Protein AF-A0A2Z6LV74-F1 (afdb_monomer)

Structure (mmCIF, N/CA/C/O backbone):
data_AF-A0A2Z6LV74-F1
#
_entry.id   AF-A0A2Z6LV74-F1
#
loop_
_atom_site.group_PDB
_atom_site.id
_atom_site.type_symbol
_atom_site.label_atom_id
_atom_site.label_alt_id
_atom_site.label_comp_id
_atom_site.label_asym_id
_atom_site.label_entity_id
_atom_site.label_seq_id
_atom_site.pdbx_PDB_ins_code
_atom_site.Cartn_x
_atom_site.Cartn_y
_atom_site.Cartn_z
_atom_site.occupancy
_atom_site.B_iso_or_equiv
_atom_site.auth_seq_id
_atom_site.auth_comp_id
_atom_site.auth_asym_id
_atom_site.auth_atom_id
_atom_site.pdbx_PDB_model_num
ATOM 1 N N . ARG A 1 1 ? 11.433 9.100 -18.907 1.00 87.31 1 ARG A N 1
ATOM 2 C CA . ARG A 1 1 ? 12.209 8.068 -18.172 1.00 87.31 1 ARG A CA 1
ATOM 3 C C . ARG A 1 1 ? 12.862 8.695 -16.951 1.00 87.31 1 ARG A C 1
ATOM 5 O O . ARG A 1 1 ? 13.262 9.850 -17.049 1.00 87.31 1 ARG A O 1
ATOM 12 N N . ILE A 1 2 ? 12.978 7.964 -15.844 1.00 87.25 2 ILE A N 1
ATOM 13 C CA . ILE A 1 2 ? 13.796 8.392 -14.698 1.00 87.25 2 ILE A CA 1
ATOM 14 C C . ILE A 1 2 ? 15.272 8.334 -15.138 1.00 87.25 2 ILE A C 1
ATOM 16 O O . ILE A 1 2 ? 15.667 7.331 -15.736 1.00 87.25 2 ILE A O 1
ATOM 20 N N . PRO A 1 3 ? 16.074 9.395 -14.941 1.00 84.19 3 PRO A N 1
ATOM 21 C CA . PRO A 1 3 ? 17.438 9.441 -15.458 1.00 84.19 3 PRO A CA 1
ATOM 22 C C . PRO A 1 3 ? 18.381 8.525 -14.666 1.00 84.19 3 PRO A C 1
ATOM 24 O O . PRO A 1 3 ? 18.313 8.462 -13.446 1.00 84.19 3 PRO A O 1
ATOM 27 N N . ASN A 1 4 ? 19.347 7.896 -15.335 1.00 80.62 4 ASN A N 1
ATOM 28 C CA . ASN A 1 4 ? 20.332 7.030 -14.665 1.00 80.62 4 ASN A CA 1
ATOM 29 C C . ASN A 1 4 ? 21.281 7.815 -13.730 1.00 80.62 4 ASN A C 1
ATOM 31 O O . ASN A 1 4 ? 21.902 7.250 -12.836 1.00 80.62 4 ASN A O 1
ATOM 35 N N . GLY A 1 5 ? 21.368 9.143 -13.885 1.00 83.94 5 GLY A N 1
ATOM 36 C CA . GLY A 1 5 ? 22.178 10.025 -13.033 1.00 83.94 5 GLY A CA 1
ATOM 37 C C . GLY A 1 5 ? 21.690 10.168 -11.583 1.00 83.94 5 GLY A C 1
ATOM 38 O O . GLY A 1 5 ? 22.356 10.834 -10.788 1.00 83.94 5 GLY A O 1
ATOM 39 N N . VAL A 1 6 ? 20.561 9.548 -11.218 1.00 85.25 6 VAL A N 1
ATOM 40 C CA . VAL A 1 6 ? 19.999 9.557 -9.853 1.00 85.25 6 VAL A CA 1
ATOM 41 C C . VAL A 1 6 ? 20.966 9.028 -8.795 1.00 85.25 6 VAL A C 1
ATOM 43 O O . VAL A 1 6 ? 20.915 9.482 -7.659 1.00 85.25 6 VAL A O 1
ATOM 46 N N . SER A 1 7 ? 21.913 8.155 -9.153 1.00 85.44 7 SER A N 1
ATOM 47 C CA . SER A 1 7 ? 22.954 7.658 -8.234 1.00 85.44 7 SER A CA 1
ATOM 48 C C . SER A 1 7 ? 23.825 8.767 -7.621 1.00 85.44 7 SER A C 1
ATOM 50 O O . SER A 1 7 ? 24.421 8.584 -6.559 1.00 85.44 7 SER A O 1
ATOM 52 N N . SER A 1 8 ? 23.886 9.947 -8.247 1.00 89.50 8 SER A N 1
ATOM 53 C CA . SER A 1 8 ? 24.613 11.107 -7.716 1.00 89.50 8 SER A CA 1
ATOM 54 C C . SER A 1 8 ? 23.909 11.792 -6.532 1.00 89.50 8 SER A C 1
ATOM 56 O O . SER A 1 8 ? 24.534 12.568 -5.805 1.00 89.50 8 SER A O 1
ATOM 58 N N . TRP A 1 9 ? 22.630 11.494 -6.281 1.00 89.19 9 TRP A N 1
ATOM 59 C CA . TRP A 1 9 ? 21.781 12.192 -5.313 1.00 89.19 9 TRP A CA 1
ATOM 60 C C . TRP A 1 9 ? 21.932 11.670 -3.873 1.00 89.19 9 TRP A C 1
ATOM 62 O O . TRP A 1 9 ? 20.975 11.261 -3.218 1.00 89.19 9 TRP A O 1
ATOM 72 N N . LYS A 1 10 ? 23.155 11.714 -3.336 1.00 87.88 10 LYS A N 1
ATOM 73 C CA . LYS A 1 10 ? 23.539 11.055 -2.068 1.00 87.88 10 LYS A CA 1
ATOM 74 C C . LYS A 1 10 ? 22.752 11.484 -0.818 1.00 87.88 10 LYS A C 1
ATOM 76 O O . LYS A 1 10 ? 22.739 10.751 0.169 1.00 87.88 10 LYS A O 1
ATOM 81 N N . ASN A 1 11 ? 22.121 12.658 -0.843 1.00 91.56 11 ASN A N 1
ATOM 82 C CA . ASN A 1 11 ? 21.405 13.230 0.303 1.00 91.56 11 ASN A CA 1
ATOM 83 C C . ASN A 1 11 ? 19.881 13.114 0.211 1.00 91.56 11 ASN A C 1
ATOM 85 O O . ASN A 1 11 ? 19.192 13.586 1.113 1.00 91.56 11 ASN A O 1
ATOM 89 N N . VAL A 1 12 ? 19.344 12.517 -0.854 1.00 92.94 12 VAL A N 1
ATOM 90 C CA . VAL A 1 12 ? 17.894 12.422 -1.030 1.00 92.94 12 VAL A CA 1
ATOM 91 C C . VAL A 1 12 ? 17.298 11.479 0.010 1.00 92.94 12 VAL A C 1
ATOM 93 O O . VAL A 1 12 ? 17.699 10.323 0.135 1.00 92.94 12 VAL A O 1
ATOM 96 N N . VAL A 1 13 ? 16.330 12.012 0.755 1.00 94.00 13 VAL A N 1
ATOM 97 C CA . VAL A 1 13 ? 15.547 11.289 1.765 1.00 94.00 13 VAL A CA 1
ATOM 98 C C . VAL A 1 13 ? 14.169 10.935 1.215 1.00 94.00 13 VAL A C 1
ATOM 100 O O . VAL A 1 13 ? 13.714 9.806 1.355 1.00 94.00 13 VAL A O 1
ATOM 103 N N . LYS A 1 14 ? 13.521 11.874 0.525 1.00 95.38 14 LYS A N 1
ATOM 104 C CA . LYS A 1 14 ? 12.236 11.662 -0.139 1.00 95.38 14 LYS A CA 1
ATOM 105 C C . LYS A 1 14 ? 12.389 11.947 -1.623 1.00 95.38 14 LYS A C 1
ATOM 107 O O . LYS A 1 14 ? 12.792 13.048 -1.991 1.00 95.38 14 LYS A O 1
ATOM 112 N N . PHE A 1 15 ? 12.047 10.972 -2.454 1.00 93.75 15 PHE A N 1
ATOM 113 C CA . PHE A 1 15 ? 11.912 11.155 -3.892 1.00 93.75 15 PHE A CA 1
ATOM 114 C C . PHE A 1 15 ? 10.450 10.929 -4.271 1.00 93.75 15 PHE A C 1
ATOM 116 O O . PHE A 1 15 ? 9.932 9.826 -4.120 1.00 93.75 15 PHE A O 1
ATOM 123 N N . ASN A 1 16 ? 9.782 12.000 -4.697 1.00 94.38 16 ASN A N 1
ATOM 124 C CA . ASN A 1 16 ? 8.410 11.965 -5.186 1.00 94.38 16 ASN A CA 1
ATOM 125 C C . ASN A 1 16 ? 8.417 12.343 -6.669 1.00 94.38 16 ASN A C 1
ATOM 127 O O . ASN A 1 16 ? 8.809 13.457 -7.015 1.00 94.38 16 ASN A O 1
ATOM 131 N N . ALA A 1 17 ? 8.007 11.405 -7.511 1.00 94.25 17 ALA A N 1
ATOM 132 C CA . ALA A 1 17 ? 7.829 11.585 -8.945 1.00 94.25 17 ALA A CA 1
ATOM 133 C C . ALA A 1 17 ? 6.466 11.035 -9.410 1.00 94.25 17 ALA A C 1
ATOM 135 O O . ALA A 1 17 ? 6.317 10.635 -10.567 1.00 94.25 17 ALA A O 1
ATOM 136 N N . SER A 1 18 ? 5.490 11.000 -8.500 1.00 92.69 18 SER A N 1
ATOM 137 C CA . SER A 1 18 ? 4.134 10.513 -8.740 1.00 92.69 18 SER A CA 1
ATOM 138 C C . SER A 1 18 ? 3.385 11.352 -9.776 1.00 92.69 18 SER A C 1
ATOM 140 O O . SER A 1 18 ? 3.722 12.521 -9.977 1.00 92.69 18 SER A O 1
ATOM 142 N N . ASN A 1 19 ? 2.364 10.774 -10.412 1.00 93.19 19 ASN A N 1
ATOM 143 C CA . ASN A 1 19 ? 1.472 11.448 -11.365 1.00 93.19 19 ASN A CA 1
ATOM 144 C C . ASN A 1 19 ? 2.227 12.158 -12.504 1.00 93.19 19 ASN A C 1
ATOM 146 O O . ASN A 1 19 ? 2.197 13.381 -12.661 1.00 93.19 19 ASN A O 1
ATOM 150 N N . ASN A 1 20 ? 2.980 11.377 -13.272 1.00 91.75 20 ASN A N 1
ATOM 151 C CA . ASN A 1 20 ? 3.796 11.866 -14.377 1.00 91.75 20 ASN A CA 1
ATOM 152 C C . ASN A 1 20 ? 3.723 10.907 -15.577 1.00 91.75 20 ASN A C 1
ATOM 154 O O . ASN A 1 20 ? 3.101 9.848 -15.551 1.00 91.75 20 ASN A O 1
ATOM 158 N N . PHE A 1 21 ? 4.398 11.269 -16.669 1.00 95.75 21 PHE A N 1
ATOM 159 C CA . PHE A 1 21 ? 4.517 10.425 -17.863 1.00 95.75 21 PHE A CA 1
ATOM 160 C C . PHE A 1 21 ? 5.828 9.619 -17.883 1.00 95.75 21 PHE A C 1
ATOM 162 O O . PHE A 1 21 ? 6.384 9.346 -18.955 1.00 95.75 21 PHE A O 1
ATOM 169 N N . PHE A 1 22 ? 6.397 9.268 -16.720 1.00 95.94 22 PHE A N 1
ATOM 170 C CA . PHE A 1 22 ? 7.631 8.484 -16.700 1.00 95.94 22 PHE A CA 1
ATOM 171 C C . PHE A 1 22 ? 7.375 7.077 -17.236 1.00 95.94 22 PHE A C 1
ATOM 173 O O . PHE A 1 22 ? 6.517 6.352 -16.754 1.00 95.94 22 PHE A O 1
ATOM 180 N N . ASN A 1 23 ? 8.160 6.691 -18.238 1.00 95.44 23 ASN A N 1
ATOM 181 C CA . ASN A 1 23 ? 8.126 5.380 -18.872 1.00 95.44 23 ASN A CA 1
ATOM 182 C C . ASN A 1 23 ? 9.475 4.653 -18.745 1.00 95.44 23 ASN A C 1
ATOM 184 O O . ASN A 1 23 ? 10.454 5.212 -18.237 1.00 95.44 23 ASN A O 1
ATOM 188 N N . GLY A 1 24 ? 9.538 3.424 -19.262 1.00 95.31 24 GLY A N 1
ATOM 189 C CA . GLY A 1 24 ? 10.708 2.550 -19.130 1.00 95.31 24 GLY A CA 1
ATOM 190 C C . GLY A 1 24 ? 10.744 1.842 -17.776 1.00 95.31 24 GLY A C 1
ATOM 191 O O . GLY A 1 24 ? 9.748 1.840 -17.061 1.00 95.31 24 GLY A O 1
ATOM 192 N N . SER A 1 25 ? 11.862 1.203 -17.445 1.00 95.06 25 SER A N 1
ATOM 193 C CA . SER A 1 25 ? 12.034 0.503 -16.169 1.00 95.06 25 SER A CA 1
ATOM 194 C C . SER A 1 25 ? 12.478 1.431 -15.045 1.00 95.06 25 SER A C 1
ATOM 196 O O . SER A 1 25 ? 13.077 2.477 -15.297 1.00 95.06 25 SER A O 1
ATOM 198 N N . ILE A 1 26 ? 12.236 1.009 -13.803 1.00 93.94 26 ILE A N 1
ATOM 199 C CA . ILE A 1 26 ? 12.849 1.621 -12.620 1.00 93.94 26 ILE A CA 1
ATOM 200 C C . ILE A 1 26 ? 14.374 1.441 -12.746 1.00 93.94 26 ILE A C 1
ATOM 202 O O . ILE A 1 26 ? 14.832 0.297 -12.833 1.00 93.94 26 ILE A O 1
ATOM 206 N N . PRO A 1 27 ? 15.168 2.525 -12.818 1.00 91.00 27 PRO A N 1
ATOM 207 C CA . PRO A 1 27 ? 16.613 2.421 -12.976 1.00 91.00 27 PRO A CA 1
ATOM 208 C C . PRO A 1 27 ? 17.243 1.805 -11.726 1.00 91.00 27 PRO A C 1
ATOM 210 O O . PRO A 1 27 ? 16.897 2.170 -10.600 1.00 91.00 27 PRO A O 1
ATOM 213 N N . LEU A 1 28 ? 18.191 0.887 -11.930 1.00 89.44 28 LEU A N 1
ATOM 214 C CA . LEU A 1 28 ? 18.918 0.218 -10.849 1.00 89.44 28 LEU A CA 1
ATOM 215 C C . LEU A 1 28 ? 19.644 1.235 -9.963 1.00 89.44 28 LEU A C 1
ATOM 217 O O . LEU A 1 28 ? 19.783 1.054 -8.765 1.00 89.44 28 LEU A O 1
ATOM 221 N N . GLU A 1 29 ? 20.044 2.362 -10.534 1.00 89.44 29 GLU A N 1
ATOM 222 C CA . GLU A 1 29 ? 20.718 3.453 -9.853 1.00 89.44 29 GLU A CA 1
ATOM 223 C C . GLU A 1 29 ? 19.889 4.045 -8.702 1.00 89.44 29 GLU A C 1
ATOM 225 O O . GLU A 1 29 ? 20.477 4.541 -7.741 1.00 89.44 29 GLU A O 1
ATOM 230 N N . LEU A 1 30 ? 18.550 3.941 -8.719 1.00 88.81 30 LEU A N 1
ATOM 231 C CA . LEU A 1 30 ? 17.725 4.341 -7.571 1.00 88.81 30 LEU A CA 1
ATOM 232 C C . LEU A 1 30 ? 18.004 3.490 -6.331 1.00 88.81 30 LEU A C 1
ATOM 234 O O . LEU A 1 30 ? 17.889 4.003 -5.218 1.00 88.81 30 LEU A O 1
ATOM 238 N N . THR A 1 31 ? 18.406 2.224 -6.496 1.00 86.00 31 THR A N 1
ATOM 239 C CA . THR A 1 31 ? 18.740 1.352 -5.362 1.00 86.00 31 THR A CA 1
ATOM 240 C C . THR A 1 31 ? 19.986 1.848 -4.623 1.00 86.00 31 THR A C 1
ATOM 242 O O . THR A 1 31 ? 20.137 1.606 -3.430 1.00 86.00 31 THR A O 1
ATOM 245 N N . SER A 1 32 ? 20.848 2.638 -5.270 1.00 85.81 32 SER A N 1
ATOM 246 C CA . SER A 1 32 ? 22.093 3.147 -4.677 1.00 85.81 32 SER A CA 1
ATOM 247 C C . SER A 1 32 ? 21.924 4.325 -3.704 1.00 85.81 32 SER A C 1
ATOM 249 O O . SER A 1 32 ? 22.912 4.785 -3.131 1.00 85.81 32 SER A O 1
ATOM 251 N N . LEU A 1 33 ? 20.697 4.815 -3.487 1.00 89.31 33 LEU A N 1
ATOM 252 C CA . LEU A 1 33 ? 20.423 5.981 -2.645 1.00 89.31 33 LEU A CA 1
ATOM 253 C C . LEU A 1 33 ? 20.462 5.627 -1.143 1.00 89.31 33 LEU A C 1
ATOM 255 O O . LEU A 1 33 ? 19.537 4.990 -0.636 1.00 89.31 33 LEU A O 1
ATOM 259 N N . PRO A 1 34 ? 21.486 6.068 -0.384 1.00 86.94 34 PRO A N 1
ATOM 260 C CA . PRO A 1 34 ? 21.761 5.527 0.951 1.00 86.94 34 PRO A CA 1
ATOM 261 C C . PRO A 1 34 ? 20.830 6.060 2.049 1.00 86.94 34 PRO A C 1
ATOM 263 O O . PRO A 1 34 ? 20.740 5.464 3.121 1.00 86.94 34 PRO A O 1
ATOM 266 N N . ARG A 1 35 ? 20.173 7.203 1.818 1.00 91.50 35 ARG A N 1
ATOM 267 C CA . ARG A 1 35 ? 19.330 7.896 2.809 1.00 91.50 35 ARG A CA 1
ATOM 268 C C . ARG A 1 35 ? 17.846 7.892 2.458 1.00 91.50 35 ARG A C 1
ATOM 270 O O . ARG A 1 35 ? 17.061 8.467 3.208 1.00 91.50 35 ARG A O 1
ATOM 277 N N . LEU A 1 36 ? 17.473 7.262 1.346 1.00 93.94 36 LEU A N 1
ATOM 278 C CA . LEU A 1 36 ? 16.104 7.271 0.853 1.00 93.94 36 LEU A CA 1
ATOM 279 C C . LEU A 1 36 ? 15.187 6.567 1.861 1.00 93.94 36 LEU A C 1
ATOM 281 O O . LEU A 1 36 ? 15.380 5.392 2.165 1.00 93.94 36 LEU A O 1
ATOM 285 N N . SER A 1 37 ? 14.214 7.307 2.386 1.00 94.62 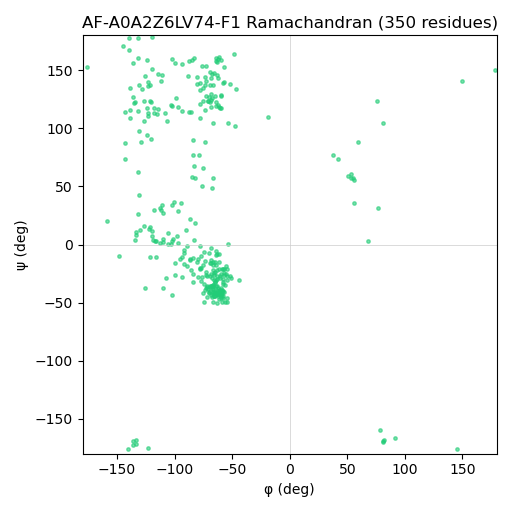37 SER A N 1
ATOM 286 C CA . SER A 1 37 ? 13.179 6.827 3.301 1.00 94.62 37 SER A CA 1
ATOM 287 C C . SER A 1 37 ? 11.808 6.732 2.640 1.00 94.62 37 SER A C 1
ATOM 289 O O . SER A 1 37 ? 10.993 5.900 3.029 1.00 94.62 37 SER A O 1
ATOM 291 N N . THR A 1 38 ? 11.540 7.563 1.633 1.00 95.62 38 THR A N 1
ATOM 292 C CA . THR A 1 38 ? 10.262 7.592 0.916 1.00 95.62 38 THR A CA 1
ATOM 293 C C . THR A 1 38 ? 10.507 7.650 -0.584 1.00 95.62 38 THR A C 1
ATOM 295 O O . THR A 1 38 ? 11.149 8.584 -1.069 1.00 95.62 38 THR A O 1
ATOM 298 N N . LEU A 1 39 ? 9.962 6.675 -1.306 1.00 95.69 39 LEU A N 1
ATOM 299 C CA . LEU A 1 39 ? 9.980 6.609 -2.762 1.00 95.69 39 LEU A CA 1
ATOM 300 C C . LEU A 1 39 ? 8.545 6.511 -3.279 1.00 95.69 39 LEU A C 1
ATOM 302 O O . LEU A 1 39 ? 7.884 5.504 -3.038 1.00 95.69 39 LEU A O 1
ATOM 306 N N . LEU A 1 40 ? 8.084 7.554 -3.970 1.00 95.56 40 LEU A N 1
ATOM 307 C CA . LEU A 1 40 ? 6.757 7.612 -4.585 1.00 95.56 40 LEU A CA 1
ATOM 308 C C . LEU A 1 40 ? 6.926 7.744 -6.099 1.00 95.56 40 LEU A C 1
ATOM 310 O O . LEU A 1 40 ? 7.476 8.742 -6.574 1.00 95.56 40 LEU A O 1
ATOM 314 N N . LEU A 1 41 ? 6.524 6.707 -6.831 1.00 96.56 41 LEU A N 1
ATOM 315 C CA . LEU A 1 41 ? 6.565 6.624 -8.295 1.00 96.56 41 LEU A CA 1
ATOM 316 C C . LEU A 1 41 ? 5.190 6.248 -8.876 1.00 96.56 41 LEU A C 1
ATOM 318 O O . LEU A 1 41 ? 5.107 5.818 -10.030 1.00 96.56 41 LEU A O 1
ATOM 322 N N . ASP A 1 42 ? 4.127 6.373 -8.085 1.00 97.19 42 ASP A N 1
ATOM 323 C CA . ASP A 1 42 ? 2.771 6.000 -8.472 1.00 97.19 42 ASP A CA 1
ATOM 324 C C . ASP A 1 42 ? 2.225 6.836 -9.635 1.00 97.19 42 ASP A C 1
ATOM 326 O O . ASP A 1 42 ? 2.746 7.909 -9.950 1.00 97.19 42 ASP A O 1
ATOM 330 N N . GLN A 1 43 ? 1.189 6.326 -10.303 1.00 92.38 43 GLN A N 1
ATOM 331 C CA . GLN A 1 43 ? 0.502 7.009 -11.409 1.00 92.38 43 GLN A CA 1
ATOM 332 C C . GLN A 1 43 ? 1.474 7.430 -12.524 1.00 92.38 43 GLN A C 1
ATOM 334 O O . GLN A 1 43 ? 1.626 8.604 -12.867 1.00 92.38 43 GLN A O 1
ATOM 339 N N . ASN A 1 44 ? 2.187 6.448 -13.072 1.00 94.06 44 ASN A N 1
ATOM 340 C CA . ASN A 1 44 ? 3.147 6.632 -14.158 1.00 94.06 44 ASN A CA 1
ATOM 341 C C . ASN A 1 44 ? 2.975 5.530 -15.224 1.00 94.06 44 ASN A C 1
ATOM 343 O O . ASN A 1 44 ? 2.033 4.741 -15.217 1.00 94.06 44 ASN A O 1
ATOM 347 N N . GLN A 1 45 ? 3.882 5.477 -16.200 1.00 97.25 45 GLN A N 1
ATOM 348 C CA . GLN A 1 45 ? 3.908 4.467 -17.264 1.00 97.25 45 GLN A CA 1
ATOM 349 C C . GLN A 1 45 ? 5.133 3.548 -17.136 1.00 97.25 45 GLN A C 1
ATOM 351 O O . GLN A 1 45 ? 5.692 3.100 -18.145 1.00 97.25 45 GLN A O 1
ATOM 356 N N . LEU A 1 46 ? 5.606 3.303 -15.909 1.00 97.88 46 LEU A N 1
ATOM 357 C CA . LEU A 1 46 ? 6.781 2.470 -15.663 1.00 97.88 46 LEU A CA 1
ATOM 358 C C . LEU A 1 46 ? 6.477 1.010 -16.012 1.00 97.88 46 LEU A C 1
ATOM 360 O O . LEU A 1 46 ? 5.375 0.517 -15.813 1.00 97.88 46 LEU A O 1
ATOM 364 N N . THR A 1 47 ? 7.469 0.320 -16.559 1.00 97.81 47 THR A N 1
ATOM 365 C CA . THR A 1 47 ? 7.377 -1.040 -17.115 1.00 97.81 47 THR A CA 1
ATOM 366 C C . THR A 1 47 ? 8.520 -1.904 -16.583 1.00 97.81 47 THR A C 1
ATOM 368 O O . THR A 1 47 ? 9.399 -1.426 -15.871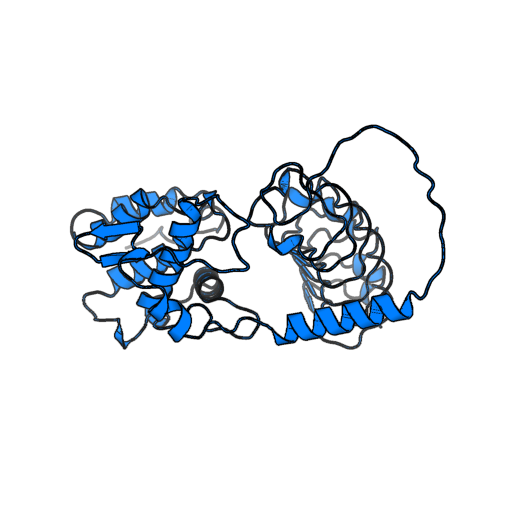 1.00 97.81 47 THR A O 1
ATOM 371 N N . GLY A 1 48 ? 8.562 -3.182 -16.958 1.00 96.44 48 GLY A N 1
ATOM 372 C CA . GLY A 1 48 ? 9.633 -4.084 -16.531 1.00 96.44 48 GLY A CA 1
ATOM 373 C C . GLY A 1 48 ? 9.429 -4.581 -15.102 1.00 96.44 48 GLY A C 1
ATOM 374 O O . GLY A 1 48 ? 8.302 -4.594 -14.619 1.00 96.44 48 GLY A O 1
ATOM 375 N N . ARG A 1 49 ? 10.500 -5.053 -14.462 1.00 96.50 49 ARG A N 1
ATOM 376 C CA . ARG A 1 49 ? 10.454 -5.685 -13.134 1.00 96.50 49 ARG A CA 1
ATOM 377 C C . ARG A 1 49 ? 10.866 -4.716 -12.034 1.00 96.50 49 ARG A C 1
ATOM 379 O O . ARG A 1 49 ? 11.637 -3.790 -12.287 1.00 96.50 49 ARG A O 1
ATOM 386 N N . ILE A 1 50 ? 10.413 -4.980 -10.811 1.00 95.25 50 ILE A N 1
ATOM 387 C CA . ILE A 1 50 ? 10.986 -4.356 -9.615 1.00 95.25 50 ILE A CA 1
ATOM 388 C C . ILE A 1 50 ? 12.439 -4.858 -9.488 1.00 95.25 50 ILE A C 1
ATOM 390 O O . ILE A 1 50 ? 12.656 -6.072 -9.551 1.00 95.25 50 ILE A O 1
ATOM 394 N N . PRO A 1 51 ? 13.449 -3.976 -9.358 1.00 90.88 51 PRO A N 1
ATOM 395 C CA . PRO A 1 51 ? 14.844 -4.399 -9.260 1.00 90.88 51 PRO A CA 1
ATOM 396 C C . PRO A 1 51 ? 15.078 -5.343 -8.070 1.00 90.88 51 PRO A C 1
ATOM 398 O O . PRO A 1 51 ? 14.570 -5.115 -6.976 1.00 90.88 51 PRO A O 1
ATOM 401 N N . SER A 1 52 ? 15.881 -6.393 -8.245 1.00 85.06 52 SER A N 1
ATOM 402 C CA . SER A 1 52 ? 16.210 -7.322 -7.151 1.00 85.06 52 SER A CA 1
ATOM 403 C C . SER A 1 52 ? 17.174 -6.718 -6.128 1.00 85.06 52 SER A C 1
ATOM 405 O O . SER A 1 52 ? 17.135 -7.091 -4.957 1.00 85.06 52 SER A O 1
ATOM 407 N N . ASP A 1 53 ? 18.001 -5.752 -6.531 1.00 82.50 53 ASP A N 1
ATOM 408 C CA . ASP A 1 53 ? 19.035 -5.149 -5.680 1.00 82.50 53 ASP A CA 1
ATOM 409 C C . ASP A 1 53 ? 18.503 -4.045 -4.753 1.00 82.50 53 ASP A C 1
ATOM 411 O O . ASP A 1 53 ? 19.273 -3.250 -4.225 1.00 82.50 53 ASP A O 1
ATOM 415 N N . ILE A 1 54 ? 17.189 -3.993 -4.509 1.00 85.06 54 ILE A N 1
ATOM 416 C CA . ILE A 1 54 ? 16.558 -3.013 -3.607 1.00 85.06 54 ILE A CA 1
ATOM 417 C C . ILE A 1 54 ? 17.037 -3.116 -2.155 1.00 85.06 54 ILE A C 1
ATOM 419 O O . ILE A 1 54 ? 16.857 -2.173 -1.394 1.00 85.06 54 ILE A O 1
ATOM 423 N N . ILE A 1 55 ? 17.703 -4.213 -1.774 1.00 80.62 55 ILE A N 1
ATOM 424 C CA . ILE A 1 55 ? 18.242 -4.447 -0.422 1.00 80.62 55 ILE A CA 1
ATOM 425 C C . ILE A 1 55 ? 19.167 -3.326 0.089 1.00 80.62 55 ILE A C 1
ATOM 427 O O . ILE A 1 55 ? 19.362 -3.176 1.295 1.00 80.62 55 ILE A O 1
ATOM 431 N N . SER A 1 56 ? 19.742 -2.521 -0.803 1.00 79.94 56 SER A N 1
ATOM 432 C CA . SER A 1 56 ? 20.564 -1.359 -0.453 1.00 79.94 56 SER A CA 1
ATOM 433 C C . SER A 1 56 ? 19.777 -0.197 0.169 1.00 79.94 56 SER A C 1
ATOM 435 O O . SER A 1 56 ? 20.382 0.655 0.824 1.00 79.94 56 SER A O 1
ATOM 437 N N . TRP A 1 57 ? 18.446 -0.182 0.058 1.00 87.69 57 TRP A N 1
ATOM 438 C CA . TRP A 1 57 ? 17.551 0.793 0.686 1.00 87.69 57 TRP A CA 1
ATOM 439 C C . TRP A 1 57 ? 17.357 0.555 2.192 1.00 87.69 57 TRP A C 1
ATOM 441 O O . TRP A 1 57 ? 16.267 0.265 2.682 1.00 87.69 57 TRP A O 1
ATOM 451 N N . LYS A 1 58 ? 18.430 0.715 2.967 1.00 87.19 58 LYS A N 1
ATOM 452 C CA . LYS A 1 58 ? 18.441 0.439 4.417 1.00 87.19 58 LYS A CA 1
ATOM 453 C C . LYS A 1 58 ? 17.459 1.296 5.230 1.00 87.19 58 LYS A C 1
ATOM 455 O O . LYS A 1 58 ? 17.004 0.868 6.289 1.00 87.19 58 LYS A O 1
ATOM 460 N N . SER A 1 59 ? 17.141 2.491 4.744 1.00 91.69 59 SER A N 1
ATOM 461 C CA . SER A 1 59 ? 16.303 3.466 5.452 1.00 91.69 59 SER A CA 1
ATOM 462 C C . SER A 1 59 ? 14.891 3.588 4.883 1.00 91.69 59 SER A C 1
ATOM 464 O O . SER A 1 59 ? 14.125 4.407 5.387 1.00 91.69 59 SER A O 1
ATOM 466 N N . LEU A 1 60 ? 14.543 2.821 3.843 1.00 93.44 60 LEU A N 1
ATOM 467 C CA . LEU A 1 60 ? 13.267 2.971 3.147 1.00 93.44 60 LEU A CA 1
ATOM 468 C C . LEU A 1 60 ? 12.115 2.479 4.015 1.00 93.44 60 LEU A C 1
ATOM 470 O O . LEU A 1 60 ? 12.115 1.337 4.463 1.00 93.44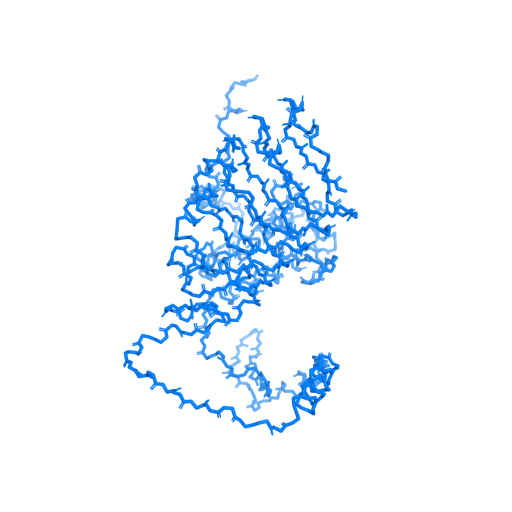 60 LEU A O 1
ATOM 474 N N . GLN A 1 61 ? 11.154 3.371 4.233 1.00 92.19 61 GLN A N 1
ATOM 475 C CA . GLN A 1 61 ? 9.966 3.166 5.056 1.00 92.19 61 GLN A CA 1
ATOM 476 C C . GLN A 1 61 ? 8.697 3.096 4.217 1.00 92.19 61 GLN A C 1
ATOM 478 O O . GLN A 1 61 ? 7.809 2.302 4.521 1.00 92.19 61 GLN A O 1
ATOM 483 N N . ARG A 1 62 ? 8.624 3.903 3.154 1.00 94.44 62 ARG A N 1
ATOM 484 C CA . ARG A 1 62 ? 7.477 3.957 2.249 1.00 94.44 62 ARG A CA 1
ATOM 485 C C . ARG A 1 62 ? 7.917 3.762 0.807 1.00 94.44 62 ARG A C 1
ATOM 487 O O . ARG A 1 62 ? 8.734 4.538 0.304 1.00 94.44 62 ARG A O 1
ATOM 494 N N . LEU A 1 63 ? 7.334 2.757 0.164 1.00 95.62 63 LEU A N 1
ATOM 495 C CA . LEU A 1 63 ? 7.476 2.477 -1.256 1.00 95.62 63 LEU A CA 1
ATOM 496 C C . LEU A 1 63 ? 6.092 2.446 -1.904 1.00 95.62 63 LEU A C 1
ATOM 498 O O . LEU A 1 63 ? 5.276 1.596 -1.560 1.00 95.62 63 LEU A O 1
ATOM 502 N N . ASP A 1 64 ? 5.856 3.364 -2.834 1.00 96.44 64 ASP A N 1
ATOM 503 C CA . ASP A 1 64 ? 4.607 3.459 -3.587 1.00 96.44 64 ASP A CA 1
ATOM 504 C C . ASP A 1 64 ? 4.910 3.382 -5.084 1.00 96.44 64 ASP A C 1
ATOM 506 O O . ASP A 1 64 ? 5.566 4.267 -5.646 1.00 96.44 64 ASP A O 1
ATOM 510 N N . LEU A 1 65 ? 4.512 2.272 -5.702 1.00 97.56 65 LEU A N 1
ATOM 511 C CA . LEU A 1 65 ? 4.686 1.980 -7.126 1.00 97.56 65 LEU A CA 1
ATOM 512 C C . LEU A 1 65 ? 3.335 1.730 -7.816 1.00 97.56 65 LEU A C 1
ATOM 514 O O . LEU A 1 65 ? 3.304 1.168 -8.916 1.00 97.56 65 LEU A O 1
ATOM 518 N N . SER A 1 66 ? 2.232 2.104 -7.165 1.00 97.06 66 SER A N 1
ATOM 519 C CA . SER A 1 66 ? 0.871 1.839 -7.632 1.00 97.06 66 SER A CA 1
ATOM 520 C C . SER A 1 66 ? 0.566 2.495 -8.987 1.00 97.06 66 SER A C 1
ATOM 522 O O . SER A 1 66 ? 1.283 3.394 -9.434 1.00 97.06 66 SER A O 1
ATOM 524 N N . HIS A 1 67 ? -0.467 2.024 -9.690 1.00 94.19 67 HIS A N 1
ATOM 525 C CA . HIS A 1 67 ? -0.905 2.573 -10.985 1.00 94.19 67 HIS A CA 1
ATOM 526 C C . HIS A 1 67 ? 0.238 2.717 -12.009 1.00 94.19 67 HIS A C 1
ATOM 528 O O . HIS A 1 67 ? 0.565 3.809 -12.488 1.00 94.19 67 HIS A O 1
ATOM 534 N N . ASN A 1 68 ? 0.882 1.598 -12.330 1.00 97.50 68 ASN A N 1
ATOM 535 C CA . ASN A 1 68 ? 1.949 1.517 -13.326 1.00 97.50 68 ASN A CA 1
ATOM 536 C C . ASN A 1 68 ? 1.750 0.271 -14.215 1.00 97.50 68 ASN A C 1
ATOM 538 O O . ASN A 1 68 ? 0.700 -0.366 -14.239 1.00 97.50 68 ASN A O 1
ATOM 542 N N . GLN A 1 69 ? 2.748 -0.078 -15.025 1.00 97.94 69 GLN A N 1
ATOM 543 C CA . GLN A 1 69 ? 2.744 -1.267 -15.883 1.00 97.94 69 GLN A CA 1
ATOM 544 C C . GLN A 1 69 ? 3.874 -2.240 -15.504 1.00 97.94 69 GLN A C 1
ATOM 546 O O . GLN A 1 69 ? 4.406 -2.945 -16.372 1.00 97.94 69 GLN A O 1
ATOM 551 N N . LEU A 1 70 ? 4.271 -2.259 -14.227 1.00 98.31 70 LEU A N 1
ATOM 552 C CA . LEU A 1 70 ? 5.312 -3.147 -13.707 1.00 98.31 70 LEU A CA 1
ATOM 553 C C . LEU A 1 70 ? 4.850 -4.603 -13.785 1.00 98.31 70 LEU A C 1
ATOM 555 O O . LEU A 1 70 ? 3.669 -4.895 -13.678 1.00 98.31 70 LEU A O 1
ATOM 559 N N . SER A 1 71 ? 5.782 -5.521 -14.002 1.00 97.56 71 SER A N 1
ATOM 560 C CA . SER A 1 71 ? 5.520 -6.929 -14.309 1.00 97.56 71 SER A CA 1
ATOM 561 C C . SER A 1 71 ? 6.566 -7.848 -13.685 1.00 97.56 71 SER A C 1
ATOM 563 O O . SER A 1 71 ? 7.607 -7.386 -13.221 1.00 97.56 71 SER A O 1
ATOM 565 N N . GLY A 1 72 ? 6.325 -9.158 -13.729 1.00 96.44 72 GLY A N 1
ATOM 566 C CA . GLY A 1 72 ? 7.170 -10.144 -13.055 1.00 96.44 72 GLY A CA 1
ATOM 567 C C . GLY A 1 72 ? 6.834 -10.259 -11.573 1.00 96.44 72 GLY A C 1
ATOM 568 O O . GLY A 1 72 ? 5.819 -9.732 -11.126 1.00 96.44 72 GLY A O 1
ATOM 569 N N . ASP A 1 73 ? 7.676 -10.976 -10.836 1.00 96.62 73 ASP A N 1
ATOM 570 C CA . ASP A 1 73 ? 7.368 -11.381 -9.466 1.00 96.62 73 ASP A CA 1
ATOM 571 C C . ASP A 1 73 ? 7.784 -10.324 -8.434 1.00 96.62 73 ASP A C 1
ATOM 573 O O . ASP A 1 73 ? 8.671 -9.501 -8.687 1.00 96.62 73 ASP A O 1
ATOM 577 N N . ILE A 1 74 ? 7.165 -10.366 -7.251 1.00 95.44 74 ILE A N 1
ATOM 578 C CA . ILE A 1 74 ? 7.613 -9.589 -6.089 1.00 95.44 74 ILE A CA 1
ATOM 579 C C . ILE A 1 74 ? 8.965 -10.168 -5.633 1.00 95.44 74 ILE A C 1
ATOM 581 O O . ILE A 1 74 ? 9.023 -11.343 -5.271 1.00 95.44 74 ILE A O 1
ATOM 585 N N . PRO A 1 75 ? 10.067 -9.397 -5.641 1.00 93.25 75 PRO A N 1
ATOM 586 C CA . PRO A 1 75 ? 11.379 -9.945 -5.323 1.00 93.25 75 PRO A CA 1
ATOM 587 C C . PRO A 1 75 ? 11.540 -10.195 -3.816 1.00 93.25 75 PRO A C 1
ATOM 589 O O . PRO A 1 75 ? 11.307 -9.293 -3.014 1.00 93.25 75 PRO A O 1
ATOM 592 N N . ASP A 1 76 ? 12.068 -11.359 -3.422 1.00 90.56 76 ASP A N 1
ATOM 593 C CA . ASP A 1 76 ? 12.339 -11.730 -2.013 1.00 90.56 76 ASP A CA 1
ATOM 594 C C . ASP A 1 76 ? 13.242 -10.734 -1.258 1.00 90.56 76 ASP A C 1
ATOM 596 O O . ASP A 1 76 ? 13.331 -10.728 -0.027 1.00 90.56 76 ASP A O 1
ATOM 600 N N . SER A 1 77 ? 13.981 -9.886 -1.978 1.00 89.94 77 SER A N 1
ATOM 601 C CA . SER A 1 77 ? 14.758 -8.797 -1.380 1.00 89.94 77 SER A CA 1
ATOM 602 C C . SER A 1 77 ? 13.894 -7.739 -0.699 1.00 89.94 77 SER A C 1
ATOM 604 O O . SER A 1 77 ? 14.388 -7.111 0.236 1.00 89.94 77 SER A O 1
ATOM 606 N N . ILE A 1 78 ? 12.621 -7.588 -1.078 1.00 91.00 78 ILE A N 1
ATOM 607 C CA . ILE A 1 78 ? 11.699 -6.646 -0.433 1.00 91.00 78 ILE A CA 1
ATOM 608 C C . ILE A 1 78 ? 11.444 -7.030 1.032 1.00 91.00 78 ILE A C 1
ATOM 610 O O . ILE A 1 78 ? 11.419 -6.164 1.901 1.00 91.00 78 ILE A O 1
ATOM 614 N N . CYS A 1 79 ? 11.389 -8.334 1.329 1.00 88.12 79 CYS A N 1
ATOM 615 C CA . CYS A 1 79 ? 11.214 -8.874 2.681 1.00 88.12 79 CYS A CA 1
ATOM 616 C C . CYS A 1 79 ? 12.432 -8.631 3.585 1.00 88.12 79 CYS A C 1
ATOM 618 O O . CYS A 1 79 ? 12.352 -8.788 4.800 1.00 88.12 79 CYS A O 1
ATOM 620 N N . ARG A 1 80 ? 13.584 -8.277 2.999 1.00 88.12 80 ARG A N 1
ATOM 621 C CA . ARG A 1 80 ? 14.842 -8.020 3.715 1.00 88.12 80 ARG A CA 1
ATOM 622 C C . ARG A 1 80 ? 15.080 -6.535 3.991 1.00 88.12 80 ARG A C 1
ATOM 624 O O . ARG A 1 80 ? 16.114 -6.193 4.566 1.00 88.12 80 ARG A O 1
ATOM 631 N N . LEU A 1 81 ? 14.156 -5.657 3.601 1.00 89.31 81 LEU A N 1
ATOM 632 C CA . LEU A 1 81 ? 14.242 -4.231 3.900 1.00 89.31 81 LEU A CA 1
ATOM 633 C C . LEU A 1 81 ? 13.930 -3.996 5.385 1.00 89.31 81 LEU A C 1
ATOM 635 O O . LEU A 1 81 ? 12.819 -4.270 5.831 1.00 89.31 81 LEU A O 1
ATOM 639 N N . PRO A 1 82 ? 14.892 -3.499 6.182 1.00 87.81 82 PRO A N 1
ATOM 640 C CA . PRO A 1 82 ? 14.774 -3.537 7.639 1.00 87.81 82 PRO A CA 1
ATOM 641 C C . PRO A 1 82 ? 13.745 -2.545 8.194 1.00 87.81 82 PRO A C 1
ATOM 643 O O . PRO A 1 82 ? 13.243 -2.767 9.297 1.00 87.81 82 PRO A O 1
ATOM 646 N N . SER A 1 83 ? 13.450 -1.483 7.439 1.00 89.75 83 SER A N 1
ATOM 647 C CA . SER A 1 83 ? 12.647 -0.336 7.873 1.00 89.75 83 SER A CA 1
ATOM 648 C C . SER A 1 83 ? 11.345 -0.165 7.086 1.00 89.75 83 SER A C 1
ATOM 650 O O . SER A 1 83 ? 10.666 0.830 7.311 1.00 89.75 83 SER A O 1
ATOM 652 N N . LEU A 1 84 ? 11.013 -1.070 6.154 1.00 90.88 84 LEU A N 1
ATOM 653 C CA . LEU A 1 84 ? 9.846 -0.909 5.282 1.00 90.88 84 LEU A CA 1
ATOM 654 C C . LEU A 1 84 ? 8.556 -1.134 6.077 1.00 90.88 84 LEU A C 1
ATOM 656 O O . LEU A 1 84 ? 8.410 -2.151 6.751 1.00 90.88 84 LEU A O 1
ATOM 660 N N . VAL A 1 85 ? 7.638 -0.174 5.982 1.00 86.75 85 VAL A N 1
ATOM 661 C CA . VAL A 1 85 ? 6.393 -0.120 6.762 1.00 86.75 85 VAL A CA 1
ATOM 662 C C . VAL A 1 85 ? 5.174 0.011 5.846 1.00 86.75 85 VAL A C 1
ATOM 664 O O . VAL A 1 85 ? 4.139 -0.592 6.114 1.00 86.75 85 VAL A O 1
ATOM 667 N N . ILE A 1 86 ? 5.303 0.768 4.753 1.00 87.56 86 ILE A N 1
ATOM 668 C CA . ILE A 1 86 ? 4.237 1.001 3.775 1.00 87.56 86 ILE A CA 1
ATOM 669 C C . ILE A 1 86 ? 4.703 0.507 2.409 1.00 87.56 86 ILE A C 1
ATOM 671 O O . ILE A 1 86 ? 5.720 0.983 1.892 1.00 87.56 86 ILE A O 1
ATOM 675 N N . LEU A 1 87 ? 3.934 -0.411 1.829 1.00 94.00 87 LEU A N 1
ATOM 676 C CA . LEU A 1 87 ? 4.160 -0.948 0.496 1.00 94.00 87 LEU A CA 1
ATOM 677 C C . LEU A 1 87 ? 2.863 -0.925 -0.314 1.00 94.00 87 LEU A C 1
ATOM 679 O O . LEU A 1 87 ? 1.938 -1.678 -0.015 1.00 94.00 87 LEU A O 1
ATOM 683 N N . ASP A 1 88 ? 2.835 -0.121 -1.373 1.00 94.50 88 ASP A N 1
ATOM 684 C CA . ASP A 1 88 ? 1.754 -0.146 -2.358 1.00 94.50 88 ASP A CA 1
ATOM 685 C C . ASP A 1 88 ? 2.299 -0.535 -3.737 1.00 94.50 88 ASP A C 1
ATOM 687 O O . ASP A 1 88 ? 3.161 0.139 -4.307 1.00 94.50 88 ASP A O 1
ATOM 691 N N . LEU A 1 89 ? 1.818 -1.670 -4.242 1.00 97.50 89 LEU A N 1
ATOM 692 C CA . LEU A 1 89 ? 2.116 -2.225 -5.561 1.00 97.50 89 LEU A CA 1
ATOM 693 C C . LEU A 1 89 ? 0.836 -2.431 -6.387 1.00 97.50 89 LEU A C 1
ATOM 695 O O . LEU A 1 89 ? 0.862 -3.151 -7.391 1.00 97.50 89 LEU A O 1
ATOM 699 N N . SER A 1 90 ? -0.289 -1.864 -5.953 1.00 94.94 90 SER A N 1
ATOM 700 C CA . SER A 1 90 ? -1.588 -2.070 -6.588 1.00 94.94 90 SER A CA 1
ATOM 701 C C . SER A 1 90 ? -1.634 -1.562 -8.029 1.00 94.94 90 SER A C 1
ATOM 703 O O . SER A 1 90 ? -0.795 -0.768 -8.458 1.00 94.94 90 SER A O 1
ATOM 705 N N . GLU A 1 91 ? -2.590 -2.064 -8.808 1.00 93.38 91 GLU A N 1
ATOM 706 C CA . GLU A 1 91 ? -2.825 -1.626 -10.192 1.00 93.38 91 GLU A CA 1
ATOM 707 C C . GLU A 1 91 ? -1.569 -1.691 -11.069 1.00 93.38 91 GLU A C 1
ATOM 709 O O . GLU A 1 91 ? -1.104 -0.711 -11.658 1.00 93.38 91 GLU A O 1
ATOM 714 N N . ASN A 1 92 ? -0.999 -2.888 -11.137 1.00 97.75 92 ASN A N 1
ATOM 715 C CA . ASN A 1 92 ? 0.151 -3.204 -11.968 1.00 97.75 92 ASN A CA 1
ATOM 716 C C . ASN A 1 92 ? -0.094 -4.524 -12.720 1.00 97.75 92 ASN A C 1
ATOM 718 O O . ASN A 1 92 ? -1.207 -5.043 -12.808 1.00 97.75 92 ASN A O 1
ATOM 722 N N . LYS A 1 93 ? 0.956 -5.065 -13.338 1.00 97.88 93 LYS A N 1
ATOM 723 C CA . LYS A 1 93 ? 0.958 -6.370 -14.010 1.00 97.88 93 LYS A CA 1
ATOM 724 C C . LYS A 1 93 ? 1.840 -7.386 -13.272 1.00 97.88 93 LYS A C 1
ATOM 726 O O . LYS A 1 93 ? 2.429 -8.260 -13.912 1.00 97.88 93 LYS A O 1
ATOM 731 N N . ILE A 1 94 ? 1.970 -7.250 -11.951 1.00 97.94 94 ILE A N 1
ATOM 732 C CA . ILE A 1 94 ? 2.820 -8.111 -11.118 1.00 97.94 94 ILE A CA 1
ATOM 733 C C . ILE A 1 94 ? 2.206 -9.509 -11.058 1.00 97.94 94 ILE A C 1
ATOM 735 O O . ILE A 1 94 ? 0.993 -9.664 -10.943 1.00 97.94 94 ILE A O 1
ATOM 739 N N . SER A 1 95 ? 3.052 -10.524 -11.177 1.00 96.62 95 SER A N 1
ATOM 740 C CA . SER A 1 95 ? 2.680 -11.937 -11.223 1.00 96.62 95 SER A CA 1
ATOM 741 C C . SER A 1 95 ? 3.388 -12.731 -10.126 1.00 96.62 95 SER A C 1
ATOM 743 O O . SER A 1 95 ? 4.093 -12.169 -9.293 1.00 96.62 95 SER A O 1
ATOM 745 N N . GLY A 1 96 ? 3.212 -14.051 -10.131 1.00 95.25 96 GLY A N 1
ATOM 746 C CA . GLY A 1 96 ? 3.914 -14.934 -9.204 1.00 95.25 96 GLY A CA 1
ATOM 747 C C . GLY A 1 96 ? 3.250 -15.005 -7.832 1.00 95.25 96 GLY A C 1
ATOM 748 O O . GLY A 1 96 ? 2.095 -14.618 -7.662 1.00 95.25 96 GLY A O 1
ATOM 749 N N . GLN A 1 97 ? 3.966 -15.585 -6.873 1.00 94.88 97 GLN A N 1
ATOM 750 C CA . GLN A 1 97 ? 3.468 -15.811 -5.516 1.00 94.88 97 GLN A CA 1
ATOM 751 C C . GLN A 1 97 ? 3.850 -14.664 -4.583 1.00 94.88 97 GLN A C 1
ATOM 753 O O . GLN A 1 97 ? 4.847 -13.979 -4.803 1.00 94.88 97 GLN A O 1
ATOM 758 N N . ILE A 1 98 ? 3.071 -14.483 -3.517 1.00 93.06 98 ILE A N 1
ATOM 759 C CA . ILE A 1 98 ? 3.398 -13.544 -2.442 1.00 93.06 98 ILE A CA 1
ATOM 760 C C . ILE A 1 98 ? 4.506 -14.168 -1.575 1.00 93.06 98 ILE A C 1
ATOM 762 O O . ILE A 1 98 ? 4.301 -15.266 -1.047 1.00 93.06 98 ILE A O 1
ATOM 766 N N . PRO A 1 99 ? 5.661 -13.501 -1.391 1.00 90.88 99 PRO A N 1
ATOM 767 C CA . PRO A 1 99 ? 6.714 -13.996 -0.513 1.00 90.8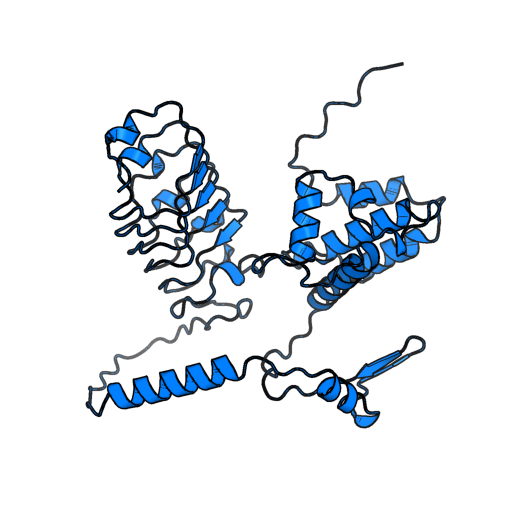8 99 PRO A CA 1
ATOM 768 C C . PRO A 1 99 ? 6.208 -14.147 0.936 1.00 90.88 99 PRO A C 1
ATOM 770 O O . PRO A 1 99 ? 5.688 -13.176 1.495 1.00 90.88 99 PRO A O 1
ATOM 773 N N . PRO A 1 100 ? 6.370 -15.316 1.587 1.00 83.69 100 PRO A N 1
ATOM 774 C CA . PRO A 1 100 ? 5.804 -15.568 2.915 1.00 83.69 100 PRO A CA 1
ATOM 775 C C . PRO A 1 100 ? 6.255 -14.583 3.997 1.00 83.69 100 PRO A C 1
ATOM 777 O O . PRO A 1 100 ? 5.478 -14.232 4.872 1.00 83.69 100 PRO A O 1
ATOM 780 N N . GLN A 1 101 ? 7.500 -14.104 3.927 1.00 83.00 101 GLN A N 1
ATOM 781 C CA . GLN A 1 101 ? 8.096 -13.213 4.929 1.00 83.00 101 GLN A CA 1
ATOM 782 C C . GLN A 1 101 ? 7.736 -11.732 4.732 1.00 83.00 101 GLN A C 1
ATOM 784 O O . GLN A 1 101 ? 8.263 -10.876 5.442 1.00 83.00 101 GLN A O 1
ATOM 789 N N . LEU A 1 102 ? 6.880 -11.403 3.760 1.00 81.81 102 LEU A N 1
ATOM 790 C CA . LEU A 1 102 ? 6.470 -10.025 3.481 1.00 81.81 102 LEU A CA 1
ATOM 791 C C . LEU A 1 102 ? 5.661 -9.407 4.639 1.00 81.81 102 LEU A C 1
ATOM 793 O O . LEU A 1 102 ? 5.676 -8.194 4.825 1.00 81.81 102 LEU A O 1
ATOM 797 N N . SER A 1 103 ? 4.982 -10.241 5.425 1.00 65.31 103 SER A N 1
ATOM 798 C CA . SER A 1 103 ? 4.024 -9.873 6.476 1.00 65.31 103 SER A CA 1
ATOM 799 C C . SER A 1 103 ? 4.636 -9.261 7.728 1.00 65.31 103 SER A C 1
ATOM 801 O O . SER A 1 103 ? 3.979 -8.493 8.424 1.00 65.31 103 SER A O 1
ATOM 803 N N . LEU A 1 104 ? 5.889 -9.592 8.042 1.00 60.03 104 LEU A N 1
ATOM 804 C CA . LEU A 1 104 ? 6.381 -9.511 9.419 1.00 60.03 104 LEU A CA 1
ATOM 805 C C . LEU A 1 104 ? 6.547 -8.077 9.961 1.00 60.03 104 LEU A C 1
ATOM 807 O O . LEU A 1 104 ? 6.882 -7.923 11.136 1.00 60.03 104 LEU A O 1
ATOM 811 N N . ARG A 1 105 ? 6.387 -7.033 9.129 1.00 67.38 105 ARG A N 1
ATOM 812 C CA . ARG A 1 105 ? 6.686 -5.630 9.498 1.00 67.38 105 ARG A CA 1
ATOM 813 C C . ARG A 1 105 ? 5.821 -4.550 8.843 1.00 67.38 105 ARG A C 1
ATOM 815 O O . ARG A 1 105 ? 5.932 -3.390 9.236 1.00 67.38 105 ARG A O 1
ATOM 822 N N . LEU A 1 106 ? 5.009 -4.890 7.845 1.00 75.94 106 LEU A N 1
ATOM 823 C CA . LEU A 1 106 ? 4.223 -3.893 7.119 1.00 75.94 106 LEU A CA 1
ATOM 824 C C . LEU A 1 106 ? 3.003 -3.486 7.947 1.00 75.94 106 LEU A C 1
ATOM 826 O O . LEU A 1 106 ? 2.297 -4.341 8.472 1.00 75.94 106 LEU A O 1
ATOM 830 N N . THR A 1 107 ? 2.750 -2.184 8.057 1.00 76.81 107 THR A N 1
ATOM 831 C CA . THR A 1 107 ? 1.501 -1.662 8.636 1.00 76.81 107 THR A CA 1
ATOM 832 C C . THR A 1 107 ? 0.460 -1.400 7.563 1.00 76.81 107 THR A C 1
ATOM 834 O O . THR A 1 107 ? -0.732 -1.469 7.843 1.00 76.81 107 THR A O 1
ATOM 837 N N . ASN A 1 108 ? 0.908 -1.098 6.343 1.00 80.94 108 ASN A N 1
ATOM 838 C CA . ASN A 1 108 ? 0.039 -0.901 5.201 1.00 80.94 108 ASN A CA 1
ATOM 839 C C . ASN A 1 108 ? 0.607 -1.634 3.987 1.00 80.94 108 ASN A C 1
ATOM 841 O O . ASN A 1 108 ? 1.743 -1.387 3.568 1.00 80.94 108 ASN A O 1
ATOM 845 N N . LEU A 1 109 ? -0.195 -2.540 3.442 1.00 88.06 109 LEU A N 1
ATOM 846 C CA . LEU A 1 109 ? 0.122 -3.329 2.264 1.00 88.06 109 LEU A CA 1
ATOM 847 C C . LEU A 1 109 ? -1.032 -3.191 1.284 1.00 88.06 109 LEU A C 1
ATOM 849 O O . LEU A 1 109 ? -2.181 -3.381 1.667 1.00 88.06 109 LEU A O 1
ATOM 853 N N . ASN A 1 110 ? -0.736 -2.945 0.016 1.00 87.56 110 ASN A N 1
ATOM 854 C CA . ASN A 1 110 ? -1.730 -3.024 -1.042 1.00 87.56 110 ASN A CA 1
ATOM 855 C C . ASN A 1 110 ? -1.120 -3.685 -2.280 1.00 87.56 110 ASN A C 1
ATOM 857 O O . ASN A 1 110 ? -0.171 -3.178 -2.874 1.00 87.56 110 ASN A O 1
ATOM 861 N N . LEU A 1 111 ? -1.644 -4.854 -2.639 1.00 94.38 111 LEU A N 1
ATOM 862 C CA . LEU A 1 111 ? -1.255 -5.652 -3.804 1.00 94.38 111 LEU A CA 1
ATOM 863 C C . LEU A 1 111 ? -2.436 -5.851 -4.768 1.00 94.38 111 LEU A C 1
ATOM 865 O O . LEU A 1 111 ? -2.372 -6.694 -5.669 1.00 94.38 111 LEU A O 1
ATOM 869 N N . SER A 1 112 ? -3.531 -5.115 -4.569 1.00 89.06 112 SER A N 1
ATOM 870 C CA . SER A 1 112 ? -4.774 -5.315 -5.308 1.00 89.06 112 SER A CA 1
ATOM 871 C C . SER A 1 112 ? -4.602 -5.041 -6.803 1.00 89.06 112 SER A C 1
ATOM 873 O O . SER A 1 112 ? -3.671 -4.356 -7.226 1.00 89.06 112 SER A O 1
ATOM 875 N N . SER A 1 113 ? -5.488 -5.598 -7.628 1.00 89.62 113 SER A N 1
ATOM 876 C CA . SER A 1 113 ? -5.489 -5.377 -9.081 1.00 89.62 113 SER A CA 1
ATOM 877 C C . SER A 1 113 ? -4.150 -5.728 -9.746 1.00 89.62 113 SER A C 1
ATOM 879 O O . SER A 1 113 ? -3.532 -4.909 -10.425 1.00 89.62 113 SER A O 1
ATOM 881 N N . ASN A 1 114 ? -3.704 -6.966 -9.533 1.00 95.88 114 ASN A N 1
ATOM 882 C CA . ASN A 1 114 ? -2.511 -7.561 -10.138 1.00 95.88 114 ASN A CA 1
ATOM 883 C C . ASN A 1 114 ? -2.833 -8.981 -10.660 1.00 95.88 114 ASN A C 1
ATOM 885 O O . ASN A 1 114 ? -3.987 -9.409 -10.705 1.00 95.88 114 ASN A O 1
ATOM 889 N N . TYR A 1 115 ? -1.811 -9.729 -11.081 1.00 96.38 115 TYR A N 1
ATOM 890 C CA . TYR A 1 115 ? -1.915 -11.118 -11.548 1.00 96.38 115 TYR A CA 1
ATOM 891 C C . TYR A 1 115 ? -1.258 -12.104 -10.569 1.00 96.38 115 TYR A C 1
ATOM 893 O O . TYR A 1 115 ? -0.657 -13.097 -10.994 1.00 96.38 115 TYR A O 1
ATOM 901 N N . LEU A 1 116 ? -1.326 -11.825 -9.264 1.00 95.81 116 LEU A N 1
ATOM 902 C CA . LEU A 1 116 ? -0.741 -12.689 -8.241 1.00 95.81 116 LEU A CA 1
ATOM 903 C C . LEU A 1 116 ? -1.476 -14.031 -8.165 1.00 95.81 116 LEU A C 1
ATOM 905 O O . LEU A 1 116 ? -2.688 -14.129 -8.391 1.00 95.81 116 LEU A O 1
ATOM 909 N N . ILE A 1 117 ? -0.715 -15.077 -7.850 1.00 93.94 117 ILE A N 1
ATOM 910 C CA . ILE A 1 117 ? -1.191 -16.456 -7.789 1.00 93.94 117 ILE A CA 1
ATOM 911 C C . ILE A 1 117 ? -0.757 -17.151 -6.500 1.00 93.94 117 ILE A C 1
ATOM 913 O O . ILE A 1 117 ? 0.235 -16.789 -5.874 1.00 93.94 117 ILE A O 1
ATOM 917 N N . GLY A 1 118 ? -1.447 -18.234 -6.159 1.00 90.50 118 GLY A N 1
ATOM 918 C CA . GLY A 1 118 ? -1.056 -19.109 -5.059 1.00 90.50 118 GLY A CA 1
ATOM 919 C C . GLY A 1 118 ? -1.698 -18.725 -3.732 1.00 90.50 118 GLY A C 1
ATOM 920 O O . GLY A 1 118 ? -2.687 -17.998 -3.686 1.00 90.50 118 GLY A O 1
ATOM 921 N N . ARG A 1 119 ? -1.168 -19.296 -2.650 1.00 87.88 119 ARG A N 1
ATOM 922 C CA . ARG A 1 119 ? -1.754 -19.129 -1.319 1.00 87.88 119 ARG A CA 1
ATOM 923 C C . ARG A 1 119 ? -1.335 -17.800 -0.722 1.00 87.88 119 ARG A C 1
ATOM 925 O O . ARG A 1 119 ? -0.160 -17.439 -0.804 1.00 87.88 119 ARG A O 1
ATOM 932 N N . ILE A 1 120 ? -2.277 -17.121 -0.086 1.00 86.44 120 ILE A N 1
ATOM 933 C CA . ILE A 1 120 ? -1.960 -15.993 0.782 1.00 86.44 120 ILE A CA 1
ATOM 934 C C . ILE A 1 120 ? -1.269 -16.546 2.038 1.00 86.44 120 ILE A C 1
ATOM 936 O O . ILE A 1 120 ? -1.796 -17.475 2.649 1.00 86.44 120 ILE A O 1
ATOM 940 N N . PRO A 1 121 ? -0.077 -16.041 2.411 1.00 83.94 121 PRO A N 1
ATOM 941 C CA . PRO A 1 121 ? 0.590 -16.463 3.639 1.00 83.94 121 PRO A CA 1
ATOM 942 C C . PRO A 1 121 ? -0.304 -16.234 4.864 1.00 83.94 121 PRO A C 1
ATOM 944 O O . PRO A 1 121 ? -0.945 -15.191 4.963 1.00 83.94 121 PRO A O 1
ATOM 947 N N . SER A 1 122 ? -0.304 -17.174 5.814 1.00 74.06 122 SER A N 1
ATOM 948 C CA . SER A 1 122 ? -1.171 -17.151 7.006 1.00 74.06 122 SER A CA 1
ATOM 949 C C . SER A 1 122 ? -1.068 -15.863 7.824 1.00 74.06 122 SER A C 1
ATOM 951 O O . SER A 1 122 ? -2.042 -15.414 8.416 1.00 74.06 122 SER A O 1
ATOM 953 N N . ASP A 1 123 ? 0.101 -15.223 7.824 1.00 72.25 123 ASP A N 1
ATOM 954 C CA . ASP A 1 123 ? 0.320 -13.953 8.520 1.00 72.25 123 ASP A CA 1
ATOM 955 C C . ASP A 1 123 ? -0.529 -12.796 7.951 1.00 72.25 123 ASP A C 1
ATOM 957 O O . ASP A 1 123 ? -0.706 -11.768 8.603 1.00 72.25 123 ASP A O 1
ATOM 961 N N . PHE A 1 124 ? -1.057 -12.962 6.735 1.00 69.94 124 PHE A N 1
ATOM 962 C CA . PHE A 1 124 ? -1.962 -12.034 6.065 1.00 69.94 124 PHE A CA 1
ATOM 963 C C . PHE A 1 124 ? -3.436 -12.463 6.126 1.00 69.94 124 PHE A C 1
ATOM 965 O O . PHE A 1 124 ? -4.283 -11.777 5.556 1.00 69.94 124 PHE A O 1
ATOM 972 N N . GLU A 1 125 ? -3.781 -13.545 6.835 1.00 59.75 125 GLU A N 1
ATOM 973 C CA . GLU A 1 125 ? -5.169 -13.991 7.055 1.00 59.75 125 GLU A CA 1
ATOM 974 C C . GLU A 1 125 ? -5.885 -13.128 8.115 1.00 59.75 125 GLU A C 1
ATOM 976 O O . GLU A 1 125 ? -6.489 -13.610 9.073 1.00 59.75 125 GLU A O 1
ATOM 981 N N . SER A 1 126 ? -5.810 -11.809 7.940 1.00 59.91 126 SER A N 1
ATOM 982 C CA . SER A 1 126 ? -6.496 -10.799 8.738 1.00 59.91 126 SER A CA 1
ATOM 983 C C . SER A 1 126 ? -7.355 -9.932 7.825 1.00 59.91 126 SER A C 1
ATOM 985 O O . SER A 1 126 ? -6.911 -9.525 6.753 1.00 59.91 126 SER A O 1
ATOM 987 N N . LEU A 1 127 ? -8.559 -9.579 8.285 1.00 54.03 127 LEU A N 1
ATOM 988 C CA . LEU A 1 127 ? -9.468 -8.669 7.573 1.00 54.03 127 LEU A CA 1
ATOM 989 C C . LEU A 1 127 ? -8.834 -7.296 7.284 1.00 54.03 127 LEU A C 1
ATOM 991 O O . LEU A 1 127 ? -9.256 -6.617 6.355 1.00 54.03 127 LEU A O 1
ATOM 995 N N . ALA A 1 128 ? -7.783 -6.903 8.015 1.00 59.00 128 ALA A N 1
ATOM 996 C CA . ALA A 1 128 ? -7.037 -5.677 7.716 1.00 59.00 128 ALA A CA 1
ATOM 997 C C . ALA A 1 128 ? -6.342 -5.688 6.348 1.00 59.00 128 ALA A C 1
ATOM 999 O O . ALA A 1 128 ? -6.057 -4.618 5.821 1.00 59.00 128 ALA A O 1
ATOM 1000 N N . TYR A 1 129 ? -6.084 -6.866 5.777 1.00 70.31 129 TYR A N 1
ATOM 1001 C CA . TYR A 1 129 ? -5.471 -7.007 4.458 1.00 70.31 129 TYR A CA 1
ATOM 1002 C C . TYR A 1 129 ? -6.474 -7.448 3.386 1.00 70.31 129 TYR A C 1
ATOM 1004 O O . TYR A 1 129 ? -6.073 -7.798 2.279 1.00 70.31 129 TYR A O 1
ATOM 1012 N N . GLU A 1 130 ? -7.780 -7.455 3.681 1.00 66.44 130 GLU A N 1
ATOM 1013 C CA . GLU A 1 130 ? -8.783 -7.934 2.724 1.00 66.44 130 GLU A CA 1
ATOM 1014 C C . GLU A 1 130 ? -8.767 -7.132 1.426 1.00 66.44 130 GLU A C 1
ATOM 1016 O O . GLU A 1 130 ? -8.717 -7.712 0.339 1.00 66.44 130 GLU A O 1
ATOM 1021 N N . SER A 1 131 ? -8.722 -5.804 1.539 1.00 74.38 131 SER A N 1
ATOM 1022 C CA . SER A 1 131 ? -8.606 -4.914 0.387 1.00 74.38 131 SER A CA 1
ATOM 1023 C C . SER A 1 131 ? -7.278 -5.095 -0.351 1.00 74.38 131 SER A C 1
ATOM 1025 O O . SER A 1 131 ? -7.246 -5.004 -1.578 1.00 74.38 131 SER A O 1
ATOM 1027 N N . SER A 1 132 ? -6.202 -5.432 0.367 1.00 83.00 132 SER A N 1
ATOM 1028 C CA . SER A 1 132 ? -4.843 -5.566 -0.163 1.00 83.00 132 SER A CA 1
ATOM 1029 C C . SER A 1 132 ? -4.702 -6.637 -1.238 1.00 83.00 132 SER A C 1
ATOM 1031 O O . SER A 1 132 ? -3.746 -6.584 -2.003 1.00 83.00 132 SER A O 1
ATOM 1033 N N . PHE A 1 133 ? -5.610 -7.611 -1.309 1.00 85.69 133 PHE A N 1
ATOM 1034 C CA . PHE A 1 133 ? -5.513 -8.737 -2.242 1.00 85.69 133 PHE A CA 1
ATOM 1035 C C . PHE A 1 133 ? -6.642 -8.778 -3.275 1.00 85.69 133 PHE A C 1
ATOM 1037 O O . PHE A 1 133 ? -6.684 -9.696 -4.099 1.00 85.69 133 PHE A O 1
ATOM 1044 N N . LEU A 1 134 ? -7.545 -7.792 -3.269 1.00 81.75 134 LEU A N 1
ATOM 1045 C CA . LEU A 1 134 ? -8.667 -7.743 -4.204 1.00 81.75 134 LEU A CA 1
ATOM 1046 C C . LEU A 1 134 ? -8.197 -7.756 -5.660 1.00 81.75 134 LEU A C 1
ATOM 1048 O O . LEU A 1 134 ? -7.096 -7.319 -5.991 1.00 81.75 134 LEU A O 1
ATOM 1052 N N . ASN A 1 135 ? -9.057 -8.261 -6.544 1.00 78.44 135 ASN A N 1
ATOM 1053 C CA . ASN A 1 135 ? -8.807 -8.296 -7.986 1.00 78.44 135 ASN A CA 1
ATOM 1054 C C . ASN A 1 135 ? -7.492 -9.012 -8.379 1.00 78.44 135 ASN A C 1
ATOM 1056 O O . ASN A 1 135 ? -6.813 -8.629 -9.326 1.00 78.44 135 ASN A O 1
ATOM 1060 N N . ASN A 1 136 ? -7.141 -10.073 -7.648 1.00 85.88 136 ASN A N 1
ATOM 1061 C CA . ASN A 1 136 ? -6.105 -11.037 -8.016 1.00 85.88 136 ASN A CA 1
ATOM 1062 C C . ASN A 1 136 ? -6.744 -12.428 -8.111 1.00 85.88 136 ASN A C 1
ATOM 1064 O O . ASN A 1 136 ? -6.823 -13.167 -7.131 1.00 85.88 136 ASN A O 1
ATOM 1068 N N . SER A 1 137 ? -7.227 -12.805 -9.296 1.00 85.75 137 SER A N 1
ATOM 1069 C CA . SER A 1 137 ? -8.036 -14.023 -9.478 1.00 85.75 137 SER A CA 1
ATOM 1070 C C . SER A 1 137 ? -7.293 -15.338 -9.207 1.00 85.75 137 SER A C 1
ATOM 1072 O O . SER A 1 137 ? -7.920 -16.392 -9.135 1.00 85.75 137 SER A O 1
ATOM 1074 N N . GLY A 1 138 ? -5.960 -15.305 -9.143 1.00 87.75 138 GLY A N 1
ATOM 1075 C CA . GLY A 1 138 ? -5.128 -16.478 -8.891 1.00 87.75 138 GLY A CA 1
ATOM 1076 C C . GLY A 1 138 ? -4.803 -16.723 -7.419 1.00 87.75 138 GLY A C 1
ATOM 1077 O O . GLY A 1 138 ? -4.188 -17.751 -7.117 1.00 87.75 138 GLY A O 1
ATOM 1078 N N . LEU A 1 139 ? -5.169 -15.800 -6.524 1.00 89.88 139 LEU A N 1
ATOM 1079 C CA . LEU A 1 139 ? -4.948 -15.951 -5.092 1.00 89.88 139 LEU A CA 1
ATOM 1080 C C . LEU A 1 139 ? -6.018 -16.839 -4.461 1.00 89.88 139 LEU A C 1
ATOM 1082 O O . LEU A 1 139 ? -7.191 -16.810 -4.840 1.00 89.88 139 LEU A O 1
ATOM 1086 N N . CYS A 1 140 ? -5.595 -17.622 -3.475 1.00 85.25 140 CYS A N 1
ATOM 1087 C CA . CYS A 1 140 ? -6.486 -18.436 -2.668 1.00 85.25 140 CYS A CA 1
ATOM 1088 C C . CYS A 1 140 ? -6.130 -18.353 -1.178 1.00 85.25 140 CYS A C 1
ATOM 1090 O O . CYS A 1 140 ? -4.989 -18.053 -0.816 1.00 85.25 140 CYS A O 1
ATOM 1092 N N . VAL A 1 141 ? -7.114 -18.635 -0.324 1.00 75.06 141 VAL A N 1
ATOM 1093 C CA . VAL A 1 141 ? -6.991 -18.682 1.141 1.00 75.06 141 VAL A CA 1
ATOM 1094 C C . VAL A 1 141 ? -7.333 -20.070 1.675 1.00 75.06 141 VAL A C 1
ATOM 1096 O O . VAL A 1 141 ? -8.129 -20.793 1.069 1.00 75.06 141 VAL A O 1
ATOM 1099 N N . ASP A 1 142 ? -6.741 -20.451 2.808 1.00 65.25 142 ASP A N 1
ATOM 1100 C CA . ASP A 1 142 ? -7.064 -21.716 3.478 1.00 65.25 142 ASP A CA 1
ATOM 1101 C C . ASP A 1 142 ? -8.305 -21.568 4.387 1.00 65.25 142 ASP A C 1
ATOM 1103 O O . ASP A 1 142 ? -9.045 -22.532 4.600 1.00 65.25 142 ASP A O 1
ATOM 1107 N N . ILE A 1 143 ? -8.590 -20.348 4.863 1.00 55.38 143 ILE A N 1
ATOM 1108 C CA . ILE A 1 143 ? -9.743 -20.011 5.710 1.00 55.38 143 ILE A CA 1
ATOM 1109 C C . ILE A 1 143 ? -10.573 -18.902 5.034 1.00 55.38 143 ILE A C 1
ATOM 1111 O O . ILE A 1 143 ? -10.018 -17.929 4.532 1.00 55.38 143 ILE A O 1
ATOM 1115 N N . LEU A 1 144 ? -11.909 -19.038 5.0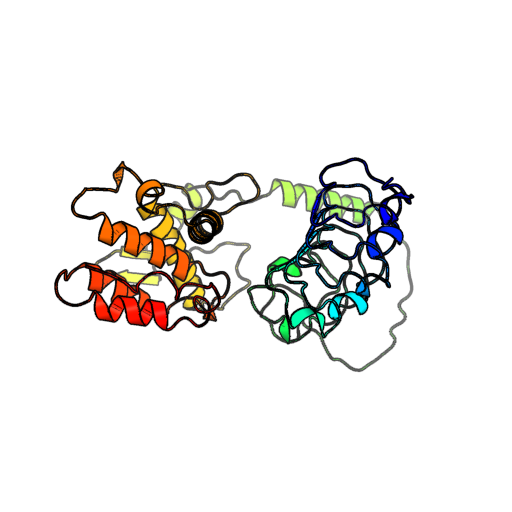32 1.00 52.62 144 LEU A N 1
ATOM 1116 C CA . LEU A 1 144 ? -12.912 -18.097 4.477 1.00 52.62 144 LEU A CA 1
ATOM 1117 C C . LEU A 1 144 ? -12.967 -16.752 5.243 1.00 52.62 144 LEU A C 1
ATOM 1119 O O . LEU A 1 144 ? -13.996 -16.376 5.801 1.00 52.62 144 LEU A O 1
ATOM 1123 N N . VAL A 1 145 ? -11.841 -16.048 5.324 1.00 45.66 145 VAL A N 1
ATOM 1124 C CA . VAL A 1 145 ? -11.721 -14.715 5.939 1.00 45.66 145 VAL A CA 1
ATOM 1125 C C . VAL A 1 145 ? -11.730 -13.622 4.873 1.00 45.66 145 VAL A C 1
ATOM 1127 O O . VAL A 1 145 ? -12.159 -12.512 5.148 1.00 45.66 145 VAL A O 1
ATOM 1130 N N . LEU A 1 146 ? -11.304 -13.943 3.651 1.00 49.50 146 LEU A N 1
ATOM 1131 C CA . LEU A 1 146 ? -11.239 -13.024 2.519 1.00 49.50 146 LEU A CA 1
ATOM 1132 C C . LEU A 1 146 ? -12.237 -13.482 1.449 1.00 49.50 146 LEU A C 1
ATOM 1134 O O . LEU A 1 146 ? -12.425 -14.688 1.281 1.00 49.50 146 LEU A O 1
ATOM 1138 N N . ASN A 1 147 ? -12.842 -12.555 0.699 1.00 53.28 147 ASN A N 1
ATOM 1139 C CA . ASN A 1 147 ? -13.679 -12.842 -0.481 1.00 53.28 147 ASN A CA 1
ATOM 1140 C C . ASN A 1 147 ? -12.858 -13.416 -1.668 1.00 53.28 147 ASN A C 1
ATOM 1142 O O . ASN A 1 147 ? -12.937 -12.948 -2.803 1.00 53.28 147 ASN A O 1
ATOM 1146 N N . LEU A 1 148 ? -12.022 -14.418 -1.395 1.00 62.44 148 LEU A N 1
ATOM 1147 C CA . LEU A 1 148 ? -11.081 -15.071 -2.298 1.00 62.44 148 LEU A CA 1
ATOM 1148 C C . LEU A 1 148 ? -11.353 -16.580 -2.340 1.00 62.44 148 LEU A C 1
ATOM 1150 O O . LEU A 1 148 ? -11.973 -17.151 -1.442 1.00 62.44 148 LEU A O 1
ATOM 1154 N N . ALA A 1 149 ? -10.899 -17.239 -3.408 1.00 67.56 149 ALA A N 1
ATOM 1155 C CA . ALA A 1 149 ? -11.132 -18.666 -3.608 1.00 67.56 149 ALA A CA 1
ATOM 1156 C C . ALA A 1 149 ? -10.464 -19.517 -2.509 1.00 67.56 149 ALA A C 1
ATOM 1158 O O . ALA A 1 149 ? -9.371 -19.200 -2.049 1.00 67.56 149 ALA A O 1
ATOM 1159 N N . LEU A 1 150 ? -11.082 -20.639 -2.125 1.00 74.00 150 LEU A N 1
ATOM 1160 C CA . LEU A 1 150 ? -10.456 -21.609 -1.220 1.00 74.00 150 LEU A CA 1
ATOM 1161 C C . LEU A 1 150 ? -9.352 -22.399 -1.933 1.00 74.00 150 LEU A C 1
ATOM 1163 O O . LEU A 1 150 ? -9.532 -22.872 -3.062 1.00 74.00 150 LEU A O 1
ATOM 1167 N N . CYS A 1 151 ? -8.224 -22.607 -1.256 1.00 78.50 151 CYS A N 1
ATOM 1168 C CA . CYS A 1 151 ? -7.146 -23.448 -1.764 1.00 78.50 151 CYS A CA 1
ATOM 1169 C C . CYS A 1 151 ? -7.522 -24.942 -1.672 1.00 78.50 151 CYS A C 1
ATOM 1171 O O . CYS A 1 151 ? -7.206 -25.630 -0.703 1.00 78.50 151 CYS A O 1
ATOM 1173 N N . ASN A 1 152 ? -8.170 -25.499 -2.699 1.00 73.69 152 ASN A N 1
ATOM 1174 C CA . ASN A 1 152 ? -8.466 -26.936 -2.736 1.00 73.69 152 ASN A CA 1
ATOM 1175 C C . ASN A 1 152 ? -7.177 -27.774 -2.849 1.00 73.69 152 ASN A C 1
ATOM 1177 O O . ASN A 1 152 ? -6.604 -27.921 -3.930 1.00 73.69 152 ASN A O 1
ATOM 1181 N N . SER A 1 153 ? -6.749 -28.399 -1.748 1.00 59.03 153 SER A N 1
ATOM 1182 C CA . SER A 1 153 ? -5.730 -29.459 -1.775 1.00 59.03 153 SER A CA 1
ATOM 1183 C C . SER A 1 153 ? -6.356 -30.783 -2.222 1.00 59.03 153 SER A C 1
ATOM 1185 O O . SER A 1 153 ? -6.633 -31.667 -1.419 1.00 59.03 153 SER A O 1
ATOM 1187 N N . GLY A 1 154 ? -6.598 -30.915 -3.526 1.00 41.03 154 GLY A N 1
ATOM 1188 C CA . GLY A 1 154 ? -6.980 -32.174 -4.161 1.00 41.03 154 GLY A CA 1
ATOM 1189 C C . GLY A 1 154 ? -5.827 -32.745 -4.980 1.00 41.03 154 GLY A C 1
ATOM 1190 O O . GLY A 1 154 ? -5.529 -32.266 -6.073 1.00 41.03 154 GLY A O 1
ATOM 1191 N N . THR A 1 155 ? -5.189 -33.807 -4.493 1.00 39.00 155 THR A N 1
ATOM 1192 C CA . THR A 1 155 ? -4.402 -34.701 -5.343 1.00 39.00 155 THR A CA 1
ATOM 1193 C C . THR A 1 155 ? -5.322 -35.324 -6.398 1.00 39.00 155 THR A C 1
ATOM 1195 O O . THR A 1 155 ? -6.252 -36.049 -6.067 1.00 39.00 155 THR A O 1
ATOM 1198 N N . THR A 1 156 ? -5.071 -35.049 -7.681 1.00 36.41 156 THR A N 1
ATOM 1199 C CA . THR A 1 156 ? -4.936 -36.016 -8.796 1.00 36.41 156 THR A CA 1
ATOM 1200 C C . THR A 1 156 ? -5.366 -35.467 -10.165 1.00 36.41 156 THR A C 1
ATOM 1202 O O . THR A 1 156 ? -6.407 -34.849 -10.340 1.00 36.41 156 THR A O 1
ATOM 1205 N N . ARG A 1 157 ? -4.559 -35.877 -11.157 1.00 33.84 157 ARG A N 1
ATOM 1206 C CA . ARG A 1 157 ? -4.852 -36.076 -12.588 1.00 33.84 157 ARG A CA 1
ATOM 1207 C C . ARG A 1 157 ? -4.861 -34.855 -13.514 1.00 33.84 157 ARG A C 1
ATOM 1209 O O . ARG A 1 157 ? -5.850 -34.160 -13.703 1.00 33.84 157 ARG A O 1
ATOM 1216 N N . ARG A 1 158 ? -3.760 -34.792 -14.284 1.00 44.12 158 ARG A N 1
ATOM 1217 C CA . ARG A 1 158 ? -3.754 -34.561 -15.741 1.00 44.12 158 ARG A CA 1
ATOM 1218 C C . ARG A 1 158 ? -5.132 -34.863 -16.346 1.00 44.12 158 ARG A C 1
ATOM 1220 O O . ARG A 1 158 ? -5.496 -36.024 -16.505 1.00 44.12 158 ARG A O 1
ATOM 1227 N N . SER A 1 159 ? -5.829 -33.821 -16.771 1.00 30.25 159 SER A N 1
ATOM 1228 C CA . SER A 1 159 ? -6.906 -33.922 -17.746 1.00 30.25 159 SER A CA 1
ATOM 1229 C C . SER A 1 159 ? -6.566 -32.992 -18.901 1.00 30.25 159 SER A C 1
ATOM 1231 O O . SER A 1 159 ? -6.833 -31.794 -18.878 1.00 30.25 159 SER A O 1
ATOM 1233 N N . ARG A 1 160 ? -5.927 -33.573 -19.922 1.00 45.28 160 ARG A N 1
ATOM 1234 C CA . ARG A 1 160 ? -5.951 -33.042 -21.286 1.00 45.28 160 ARG A CA 1
ATOM 1235 C C . ARG A 1 160 ? -7.411 -33.015 -21.748 1.00 45.28 160 ARG A C 1
ATOM 1237 O O . ARG A 1 160 ? -7.999 -34.074 -21.937 1.00 45.28 160 ARG A O 1
ATOM 1244 N N . ARG A 1 161 ? -7.949 -31.835 -22.032 1.00 35.94 161 ARG A N 1
ATOM 1245 C CA . ARG A 1 161 ? -9.073 -31.630 -22.962 1.00 35.94 161 ARG A CA 1
ATOM 1246 C C . ARG A 1 161 ? -8.776 -30.323 -23.690 1.00 35.94 161 ARG A C 1
ATOM 1248 O O . ARG A 1 161 ? -8.854 -29.263 -23.095 1.00 35.94 161 ARG A O 1
ATOM 1255 N N . ARG A 1 162 ? -8.022 -30.401 -24.787 1.00 36.28 162 ARG A N 1
ATOM 1256 C CA . ARG A 1 162 ? -8.498 -30.578 -26.172 1.00 36.28 162 ARG A CA 1
ATOM 1257 C C . ARG A 1 162 ? -9.429 -29.428 -26.552 1.00 36.28 162 ARG A C 1
ATOM 1259 O O . ARG A 1 162 ? -10.634 -29.493 -26.349 1.00 36.28 162 ARG A O 1
ATOM 1266 N N . ASP A 1 163 ? -8.766 -28.398 -27.062 1.00 36.84 163 ASP A N 1
ATOM 1267 C CA . ASP A 1 163 ? -9.305 -27.256 -27.786 1.00 36.84 163 ASP A CA 1
ATOM 1268 C C . ASP A 1 163 ? -10.310 -27.718 -28.852 1.00 36.84 163 ASP A C 1
ATOM 1270 O O . ASP A 1 163 ? -10.026 -28.634 -29.631 1.00 36.84 163 ASP A O 1
ATOM 1274 N N . SER A 1 164 ? -11.458 -27.051 -28.918 1.00 37.34 164 SER A N 1
ATOM 1275 C CA . SER A 1 164 ? -12.255 -26.984 -30.139 1.00 37.34 164 SER A CA 1
ATOM 1276 C C . SER A 1 164 ? -12.772 -25.562 -30.287 1.00 37.34 164 SER A C 1
ATOM 1278 O O . SER A 1 164 ? -13.616 -25.100 -29.519 1.00 37.34 164 SER A O 1
ATOM 1280 N N . SER A 1 165 ? -12.203 -24.866 -31.265 1.00 47.47 165 SER A N 1
ATOM 1281 C CA . SER A 1 165 ? -12.529 -23.501 -31.633 1.00 47.47 165 SER A CA 1
ATOM 1282 C C . SER A 1 165 ? -13.974 -23.386 -32.108 1.00 47.47 165 SER A C 1
ATOM 1284 O O . SER A 1 165 ? -14.312 -23.950 -33.145 1.00 47.47 165 SER A O 1
ATOM 1286 N N . MET A 1 166 ? -14.771 -22.569 -31.424 1.00 39.19 166 MET A N 1
ATOM 1287 C CA . MET A 1 166 ? -15.826 -21.783 -32.060 1.00 39.19 166 MET A CA 1
ATOM 1288 C C . MET A 1 166 ? -15.922 -20.403 -31.387 1.00 39.19 166 MET A C 1
ATOM 1290 O O . MET A 1 166 ? -16.207 -20.289 -30.202 1.00 39.19 166 MET A O 1
ATOM 1294 N N . SER A 1 167 ? -15.591 -19.369 -32.170 1.00 51.25 167 SER A N 1
ATOM 1295 C CA . SER A 1 167 ? -15.734 -17.917 -31.958 1.00 51.25 167 SER A CA 1
ATOM 1296 C C . SER A 1 167 ? -15.505 -17.342 -30.552 1.00 51.25 167 SER A C 1
ATOM 1298 O O . SER A 1 167 ? -16.430 -16.854 -29.905 1.00 51.25 167 SER A O 1
ATOM 1300 N N . LYS A 1 168 ? -14.226 -17.222 -30.156 1.00 57.75 168 LYS A N 1
ATOM 1301 C CA . LYS A 1 168 ? -13.781 -16.409 -29.000 1.00 57.75 168 LYS A CA 1
ATOM 1302 C C . LYS A 1 168 ? -14.318 -14.965 -29.044 1.00 57.75 168 LYS A C 1
ATOM 1304 O O . LYS A 1 168 ? -14.577 -14.384 -28.001 1.00 57.75 168 LYS A O 1
ATOM 1309 N N . ALA A 1 169 ? -14.562 -14.414 -30.235 1.00 56.91 169 ALA A N 1
ATOM 1310 C CA . ALA A 1 169 ? -15.117 -13.071 -30.405 1.00 56.91 169 ALA A CA 1
ATOM 1311 C C . ALA A 1 169 ? -16.571 -12.932 -29.909 1.00 56.91 169 ALA A C 1
ATOM 1313 O O . ALA A 1 169 ? -16.899 -11.929 -29.289 1.00 56.91 169 ALA A O 1
ATOM 1314 N N . LEU A 1 170 ? -17.431 -13.938 -30.116 1.00 55.88 170 LEU A N 1
ATOM 1315 C CA . LEU A 1 170 ? -18.834 -13.886 -29.675 1.00 55.88 170 LEU A CA 1
ATOM 1316 C C . LEU A 1 170 ? -18.952 -13.976 -28.153 1.00 55.88 170 LEU A C 1
ATOM 1318 O O . LEU A 1 170 ? -19.753 -13.263 -27.558 1.00 55.88 170 LEU A O 1
ATOM 1322 N N . VAL A 1 171 ? -18.113 -14.804 -27.525 1.00 62.41 171 VAL A N 1
ATOM 1323 C CA . VAL A 1 171 ? -18.052 -14.922 -26.063 1.00 62.41 171 VAL A CA 1
ATOM 1324 C C . VAL A 1 171 ? -17.529 -13.629 -25.445 1.00 62.41 171 VAL A C 1
ATOM 1326 O O . VAL A 1 171 ? -18.108 -13.151 -24.482 1.00 62.41 171 VAL A O 1
ATOM 1329 N N . ILE A 1 172 ? -16.492 -13.015 -26.025 1.00 64.12 172 ILE A N 1
ATOM 1330 C CA . ILE A 1 172 ? -15.963 -11.737 -25.528 1.00 64.12 172 ILE A CA 1
ATOM 1331 C C . ILE A 1 172 ? -16.998 -10.619 -25.686 1.00 64.12 172 ILE A C 1
ATOM 1333 O O . ILE A 1 172 ? -17.180 -9.849 -24.755 1.00 64.12 172 ILE A O 1
ATOM 1337 N N . ILE A 1 173 ? -17.722 -10.549 -26.808 1.00 67.31 173 ILE A N 1
ATOM 1338 C CA . ILE A 1 173 ? -18.782 -9.545 -27.002 1.00 67.31 173 ILE A CA 1
ATOM 1339 C C . ILE A 1 173 ? -19.925 -9.761 -26.006 1.00 67.31 173 ILE A C 1
ATOM 1341 O O . ILE A 1 173 ? -20.371 -8.800 -25.391 1.00 67.31 173 ILE A O 1
ATOM 1345 N N . LEU A 1 174 ? -20.365 -11.004 -25.790 1.00 66.56 174 LEU A N 1
ATOM 1346 C CA . LEU A 1 174 ? -21.394 -11.314 -24.793 1.00 66.56 174 LEU A CA 1
ATOM 1347 C C . LEU A 1 174 ? -20.935 -10.990 -23.370 1.00 66.56 174 LEU A C 1
ATOM 1349 O O . LEU A 1 174 ? -21.722 -10.456 -22.599 1.00 66.56 174 LEU A O 1
ATOM 1353 N N . VAL A 1 175 ? -19.671 -11.256 -23.033 1.00 71.19 175 VAL A N 1
ATOM 1354 C CA . VAL A 1 175 ? -19.094 -10.922 -21.726 1.00 71.19 175 VAL A CA 1
ATOM 1355 C C . VAL A 1 175 ? -18.963 -9.413 -21.563 1.00 71.19 175 VAL A C 1
ATOM 1357 O O . VAL A 1 175 ? -19.348 -8.903 -20.527 1.00 71.19 175 VAL A O 1
ATOM 1360 N N . VAL A 1 176 ? -18.509 -8.674 -22.577 1.00 73.12 176 VAL A N 1
ATOM 1361 C CA . VAL A 1 176 ? -18.404 -7.208 -22.514 1.00 73.12 176 VAL A CA 1
ATOM 1362 C C . VAL A 1 176 ? -19.783 -6.561 -22.433 1.00 73.12 176 VAL A C 1
ATOM 1364 O O . VAL A 1 176 ? -19.957 -5.646 -21.641 1.00 73.12 176 VAL A O 1
ATOM 1367 N N . VAL A 1 177 ? -20.776 -7.045 -23.186 1.00 72.56 177 VAL A N 1
ATOM 1368 C CA . VAL A 1 177 ? -22.160 -6.555 -23.095 1.00 72.56 177 VAL A CA 1
ATOM 1369 C C . VAL A 1 177 ? -22.757 -6.899 -21.735 1.00 72.56 177 VAL A C 1
ATOM 1371 O O . VAL A 1 177 ? -23.323 -6.012 -21.115 1.00 72.56 177 VAL A O 1
ATOM 1374 N N . ALA A 1 178 ? -22.568 -8.121 -21.227 1.00 66.44 178 ALA A N 1
ATOM 1375 C CA . ALA A 1 178 ? -23.021 -8.513 -19.894 1.00 66.44 178 ALA A CA 1
ATOM 1376 C C . ALA A 1 178 ? -22.341 -7.681 -18.795 1.00 66.44 178 ALA A C 1
ATOM 1378 O O . ALA A 1 178 ? -23.008 -7.175 -17.898 1.00 66.44 178 ALA A O 1
ATOM 1379 N N . SER A 1 179 ? -21.029 -7.464 -18.890 1.00 62.31 179 SER A N 1
ATOM 1380 C CA . SER A 1 179 ? -20.266 -6.619 -17.971 1.00 62.31 179 SER A CA 1
ATOM 1381 C C . SER A 1 179 ? -20.663 -5.150 -18.079 1.00 62.31 179 SER A C 1
ATOM 1383 O O . SER A 1 179 ? -20.710 -4.481 -17.057 1.00 62.31 179 SER A O 1
ATOM 1385 N N . LEU A 1 180 ? -21.014 -4.652 -19.268 1.00 56.81 180 LEU A N 1
ATOM 1386 C CA . LEU A 1 180 ? -21.525 -3.295 -19.466 1.00 56.81 180 LEU A CA 1
ATOM 1387 C C . LEU A 1 180 ? -22.958 -3.160 -18.937 1.00 56.81 180 LEU A C 1
ATOM 1389 O O . LEU A 1 180 ? -23.276 -2.151 -18.324 1.00 56.81 180 LEU A O 1
ATOM 1393 N N . THR A 1 181 ? -23.808 -4.181 -19.086 1.00 54.69 181 THR A N 1
ATOM 1394 C CA . THR A 1 181 ? -25.148 -4.203 -18.481 1.00 54.69 181 THR A CA 1
ATOM 1395 C C . THR A 1 181 ? -25.088 -4.332 -16.963 1.00 54.69 181 THR A C 1
ATOM 1397 O O . THR A 1 181 ? -25.871 -3.682 -16.291 1.00 54.69 181 THR A O 1
ATOM 1400 N N . VAL A 1 182 ? -24.132 -5.085 -16.409 1.00 55.66 182 VAL A N 1
ATOM 1401 C CA . VAL A 1 182 ? -23.889 -5.195 -14.958 1.00 55.66 182 VAL A CA 1
ATOM 1402 C C . VAL A 1 182 ? -23.265 -3.906 -14.409 1.00 55.66 182 VAL A C 1
ATOM 1404 O O . VAL A 1 182 ? -23.622 -3.457 -13.326 1.00 55.66 182 VAL A O 1
ATOM 1407 N N . PHE A 1 183 ? -22.385 -3.256 -15.174 1.00 48.09 183 PHE A N 1
ATOM 1408 C CA . PHE A 1 183 ? -21.807 -1.958 -14.821 1.00 48.09 183 PHE A CA 1
ATOM 1409 C C . PHE A 1 183 ? -22.848 -0.830 -14.876 1.00 48.09 183 PHE A C 1
ATOM 1411 O O . PHE A 1 183 ? -22.835 0.049 -14.021 1.00 48.09 183 PHE A O 1
ATOM 1418 N N . LEU A 1 184 ? -23.787 -0.878 -15.827 1.00 45.66 184 LEU A N 1
ATOM 1419 C CA . LEU A 1 184 ? -24.927 0.044 -15.893 1.00 45.66 184 LEU A CA 1
ATOM 1420 C C . LEU A 1 184 ? -26.046 -0.317 -14.898 1.00 45.66 184 LEU A C 1
ATOM 1422 O O . LEU A 1 184 ? -26.808 0.562 -14.512 1.00 45.66 184 LEU A O 1
ATOM 1426 N N . ALA A 1 185 ? -26.111 -1.566 -14.426 1.00 43.66 185 ALA A N 1
ATOM 1427 C CA . ALA A 1 185 ? -26.993 -2.021 -13.348 1.00 43.66 185 ALA A CA 1
ATOM 1428 C C . ALA A 1 185 ? -26.387 -1.823 -11.945 1.00 43.66 185 ALA A C 1
ATOM 1430 O O . ALA A 1 185 ? -26.802 -2.475 -10.987 1.00 43.66 185 ALA A O 1
ATOM 1431 N N . ARG A 1 186 ? -25.422 -0.903 -11.791 1.00 44.47 186 ARG A N 1
ATOM 1432 C CA . ARG A 1 186 ? -24.980 -0.415 -10.479 1.00 44.47 186 ARG A CA 1
ATOM 1433 C C . ARG A 1 186 ? -26.196 0.082 -9.679 1.00 44.47 186 ARG A C 1
ATOM 1435 O O . ARG A 1 186 ? -26.716 1.162 -9.929 1.00 44.47 186 ARG A O 1
ATOM 1442 N N . LEU A 1 187 ? -26.605 -0.736 -8.707 1.00 43.94 187 LEU A N 1
ATOM 1443 C CA . LEU A 1 187 ? -27.208 -0.374 -7.419 1.00 43.94 187 LEU A CA 1
ATOM 1444 C C . LEU A 1 187 ? -28.259 0.748 -7.473 1.00 43.94 187 LEU A C 1
ATOM 1446 O O . LEU A 1 187 ? -28.040 1.850 -6.974 1.00 43.94 187 LEU A O 1
ATOM 1450 N N . SER A 1 188 ? -29.450 0.444 -7.988 1.00 39.34 188 SER A N 1
ATOM 1451 C CA . SER A 1 188 ? -30.630 1.273 -7.723 1.00 39.34 188 SER A CA 1
ATOM 1452 C C . SER A 1 188 ? -31.271 0.860 -6.392 1.00 39.34 188 SER A C 1
ATOM 1454 O O . SER A 1 188 ? -32.283 0.162 -6.345 1.00 39.34 188 SER A O 1
ATOM 1456 N N . PHE A 1 189 ? -30.670 1.285 -5.278 1.00 45.56 189 PHE A N 1
ATOM 1457 C CA . PHE A 1 189 ? -31.392 1.375 -4.009 1.00 45.56 189 PHE A CA 1
ATOM 1458 C C . PHE A 1 189 ? -32.120 2.713 -3.977 1.00 45.56 189 PHE A C 1
ATOM 1460 O O . PHE A 1 189 ? -31.592 3.721 -3.518 1.00 45.56 189 PHE A O 1
ATOM 1467 N N . THR A 1 190 ? -33.352 2.755 -4.465 1.00 47.69 190 THR A N 1
ATOM 1468 C CA . THR A 1 190 ? -34.236 3.868 -4.125 1.00 47.69 190 THR A CA 1
ATOM 1469 C C . THR A 1 190 ? -34.791 3.649 -2.720 1.00 47.69 190 THR A C 1
ATOM 1471 O O . THR A 1 190 ? -35.187 2.541 -2.355 1.00 47.69 190 THR A O 1
ATOM 1474 N N . LYS A 1 191 ? -34.870 4.727 -1.927 1.00 50.34 191 LYS A N 1
ATOM 1475 C CA . LYS A 1 191 ? -35.513 4.768 -0.596 1.00 50.34 191 LYS A CA 1
ATOM 1476 C C . LYS A 1 191 ? -36.872 4.044 -0.577 1.00 50.34 191 LYS A C 1
ATOM 1478 O O . LYS A 1 191 ? -37.231 3.435 0.424 1.00 50.34 191 LYS A O 1
ATOM 1483 N N . SER A 1 192 ? -37.593 4.040 -1.701 1.00 53.38 192 SER A N 1
ATOM 1484 C CA . SER A 1 192 ? -38.858 3.321 -1.894 1.00 53.38 192 SER A CA 1
ATOM 1485 C C . SER A 1 192 ? -38.764 1.803 -1.700 1.00 53.38 192 SER A C 1
ATOM 1487 O O . SER A 1 192 ? -39.690 1.212 -1.151 1.00 53.38 192 SER A O 1
ATOM 1489 N N . ASN A 1 193 ? -37.668 1.161 -2.110 1.00 55.44 193 ASN A N 1
ATOM 1490 C CA . ASN A 1 193 ? -37.524 -0.302 -2.065 1.00 55.44 193 ASN A CA 1
ATOM 1491 C C . ASN A 1 193 ? -37.234 -0.797 -0.637 1.00 55.44 193 ASN A C 1
ATOM 1493 O O . ASN A 1 193 ? -37.686 -1.867 -0.231 1.00 55.44 193 ASN A O 1
ATOM 1497 N N . ILE A 1 194 ? -36.548 0.027 0.158 1.00 58.28 194 ILE A N 1
ATOM 1498 C CA . ILE A 1 194 ? -36.302 -0.230 1.582 1.00 58.28 194 ILE A CA 1
ATOM 1499 C C . ILE A 1 194 ? -37.585 0.013 2.379 1.00 58.28 194 ILE A C 1
ATOM 1501 O O . ILE A 1 194 ? -38.015 -0.855 3.132 1.00 58.28 194 ILE A O 1
ATOM 1505 N N . VAL A 1 195 ? -38.240 1.159 2.161 1.00 59.31 195 VAL A N 1
ATOM 1506 C CA . VAL A 1 195 ? -39.464 1.533 2.887 1.00 59.31 195 VAL A CA 1
ATOM 1507 C C . VAL A 1 195 ? -40.610 0.558 2.606 1.00 59.31 195 VAL A C 1
ATOM 1509 O O . VAL A 1 195 ? -41.314 0.172 3.532 1.00 59.31 195 VAL A O 1
ATOM 1512 N N . SER A 1 196 ? -40.771 0.091 1.364 1.00 65.88 196 SER A N 1
ATOM 1513 C CA . SER A 1 196 ? -41.779 -0.932 1.033 1.00 65.88 196 SER A CA 1
ATOM 1514 C C . SER A 1 196 ? -41.499 -2.296 1.676 1.00 65.88 196 SER A C 1
ATOM 1516 O O . SER A 1 196 ? -42.433 -3.054 1.928 1.00 65.88 196 SER A O 1
ATOM 1518 N N . SER A 1 197 ? -40.237 -2.589 2.007 1.00 62.22 197 SER A N 1
ATOM 1519 C CA . SER A 1 197 ? -39.844 -3.815 2.708 1.00 62.22 197 SER A CA 1
ATOM 1520 C C . SER A 1 197 ? -39.991 -3.718 4.234 1.00 62.22 197 SER A C 1
ATOM 1522 O O . SER A 1 197 ? -39.957 -4.750 4.907 1.00 62.22 197 SER A O 1
ATOM 1524 N N . MET A 1 198 ? -40.214 -2.523 4.795 1.00 67.56 198 MET A N 1
ATOM 1525 C CA . MET A 1 198 ? -40.490 -2.296 6.223 1.00 67.56 198 MET A CA 1
ATOM 1526 C C . MET A 1 198 ? -41.969 -2.547 6.560 1.00 67.56 198 MET A C 1
ATOM 1528 O O . MET A 1 198 ? -42.676 -1.669 7.052 1.00 67.56 198 MET A O 1
ATOM 1532 N N . SER A 1 199 ? -42.452 -3.754 6.267 1.00 74.62 199 SER A N 1
ATOM 1533 C CA . SER A 1 199 ? -43.804 -4.205 6.616 1.00 74.62 199 SER A CA 1
ATOM 1534 C C . SER A 1 199 ? -43.783 -5.131 7.834 1.00 74.62 199 SER A C 1
ATOM 1536 O O . SER A 1 199 ? -42.760 -5.747 8.138 1.00 74.62 199 SER A O 1
ATOM 1538 N N . GLU A 1 200 ? -44.924 -5.280 8.516 1.00 73.44 200 GLU A N 1
ATOM 1539 C CA . GLU A 1 200 ? -45.051 -6.127 9.716 1.00 73.44 200 GLU A CA 1
ATOM 1540 C C . GLU A 1 200 ? -44.592 -7.577 9.494 1.00 73.44 200 GLU A C 1
ATOM 1542 O O . GLU A 1 200 ? -44.114 -8.235 10.413 1.00 73.44 200 GLU A O 1
ATOM 1547 N N . HIS A 1 201 ? -44.675 -8.062 8.255 1.00 67.31 201 HIS A N 1
ATOM 1548 C CA . HIS A 1 201 ? -44.343 -9.437 7.879 1.00 67.31 201 HIS A CA 1
ATOM 1549 C C . HIS A 1 201 ? -42.828 -9.681 7.836 1.00 67.31 201 HIS A C 1
ATOM 1551 O O . HIS A 1 201 ? -42.378 -10.823 7.871 1.00 67.31 201 HIS A O 1
ATOM 1557 N N . ASN A 1 202 ? -42.046 -8.602 7.783 1.00 63.62 202 ASN A N 1
ATOM 1558 C CA . ASN A 1 202 ? -40.594 -8.633 7.753 1.00 63.62 202 ASN A CA 1
ATOM 1559 C C . ASN A 1 202 ? -39.975 -8.302 9.118 1.00 63.62 202 ASN A C 1
ATOM 1561 O O . ASN A 1 202 ? -38.755 -8.257 9.222 1.00 63.62 202 ASN A O 1
ATOM 1565 N N . ILE A 1 203 ? -40.755 -8.080 10.179 1.00 69.38 203 ILE A N 1
ATOM 1566 C CA . ILE A 1 203 ? -40.205 -7.758 11.503 1.00 69.38 203 ILE A CA 1
ATOM 1567 C C . ILE A 1 203 ? -39.503 -8.987 12.102 1.00 69.38 203 ILE A C 1
ATOM 1569 O O . ILE A 1 203 ? -40.100 -10.042 12.292 1.00 69.38 203 ILE A O 1
ATOM 1573 N N . ILE A 1 204 ? -38.217 -8.839 12.426 1.00 71.38 204 ILE A N 1
ATOM 1574 C CA . ILE A 1 204 ? -37.403 -9.833 13.143 1.00 71.38 204 ILE A CA 1
ATOM 1575 C C . ILE A 1 204 ? -37.606 -9.697 14.657 1.00 71.38 204 ILE A C 1
ATOM 1577 O O . ILE A 1 204 ? -37.554 -10.685 15.385 1.00 71.38 204 ILE A O 1
ATOM 1581 N N . GLY A 1 205 ? -37.848 -8.478 15.139 1.00 62.72 205 GLY A N 1
ATOM 1582 C CA . GLY A 1 205 ? -38.133 -8.211 16.543 1.00 62.72 205 GLY A CA 1
ATOM 1583 C C . GLY A 1 205 ? -38.463 -6.744 16.792 1.00 62.72 205 GLY A C 1
ATOM 1584 O O . GLY A 1 205 ? -38.009 -5.867 16.060 1.00 62.72 205 GLY A O 1
ATOM 1585 N N . SER A 1 206 ? -39.251 -6.481 17.831 1.00 69.81 206 SER A N 1
ATOM 1586 C CA . SER A 1 206 ? -39.664 -5.137 18.243 1.00 69.81 206 SER A CA 1
ATOM 1587 C C . SER A 1 206 ? -39.450 -4.946 19.742 1.00 69.81 206 SER A C 1
ATOM 1589 O O . SER A 1 206 ? -39.777 -5.832 20.532 1.00 69.81 206 SER A O 1
ATOM 1591 N N . GLY A 1 207 ? -38.934 -3.785 20.138 1.00 63.56 207 GLY A N 1
ATOM 1592 C CA . GLY A 1 207 ? -38.742 -3.398 21.536 1.00 63.56 207 GLY A CA 1
ATOM 1593 C C . GLY A 1 207 ? -39.069 -1.923 21.767 1.00 63.56 207 GLY A C 1
ATOM 1594 O O . GLY A 1 207 ? -39.480 -1.217 20.850 1.00 63.56 207 GLY A O 1
ATOM 1595 N N . GLY A 1 208 ? -38.848 -1.434 22.992 1.00 50.50 208 GLY A N 1
ATOM 1596 C CA . GLY A 1 208 ? -39.207 -0.066 23.403 1.00 50.50 208 GLY A CA 1
ATOM 1597 C C . GLY A 1 208 ? -38.526 1.076 22.631 1.00 50.50 208 GLY A C 1
ATOM 1598 O O . GLY A 1 208 ? -38.914 2.224 22.805 1.00 50.50 208 GLY A O 1
ATOM 1599 N N . PHE A 1 209 ? -37.546 0.772 21.775 1.00 45.44 209 PHE A N 1
ATOM 1600 C CA . PHE A 1 209 ? -36.787 1.748 20.982 1.00 45.44 209 PHE A CA 1
ATOM 1601 C C . PHE A 1 209 ? -36.926 1.553 19.463 1.00 45.44 209 PHE A C 1
ATOM 1603 O O . PHE A 1 209 ? -36.273 2.258 18.702 1.00 45.44 209 PHE A O 1
ATOM 1610 N N . GLY A 1 210 ? -37.759 0.612 19.001 1.00 54.22 210 GLY A N 1
ATOM 1611 C CA . GLY A 1 210 ? -38.008 0.420 17.571 1.00 54.22 210 GLY A CA 1
ATOM 1612 C C . GLY A 1 210 ? -38.230 -1.031 17.154 1.00 54.22 210 GLY A C 1
ATOM 1613 O O . GLY A 1 210 ? -38.273 -1.946 17.978 1.00 54.22 210 GLY A O 1
ATOM 1614 N N . SER A 1 211 ? -38.378 -1.224 15.843 1.00 69.69 211 SER A N 1
ATOM 1615 C CA . SER A 1 211 ? -38.577 -2.531 15.211 1.00 69.69 211 SER A CA 1
ATOM 1616 C C . SER A 1 211 ? -37.474 -2.806 14.195 1.00 69.69 211 SER A C 1
ATOM 1618 O O . SER A 1 211 ? -37.093 -1.923 13.429 1.00 69.69 211 SER A O 1
ATOM 1620 N N . VAL A 1 212 ? -36.966 -4.034 14.195 1.00 69.88 212 VAL A N 1
ATOM 1621 C CA . VAL A 1 212 ? -35.925 -4.520 13.285 1.00 69.88 212 VAL A CA 1
ATOM 1622 C C . VAL A 1 212 ? -36.597 -5.292 12.157 1.00 69.88 212 VAL A C 1
ATOM 1624 O O . VAL A 1 212 ? -37.340 -6.230 12.433 1.00 69.88 212 VAL A O 1
ATOM 1627 N N . TYR A 1 213 ? -36.321 -4.932 10.901 1.00 73.00 213 TYR A N 1
ATOM 1628 C CA . TYR A 1 213 ? -36.929 -5.543 9.715 1.00 73.00 213 TYR A CA 1
ATOM 1629 C C . TYR A 1 213 ? -35.899 -6.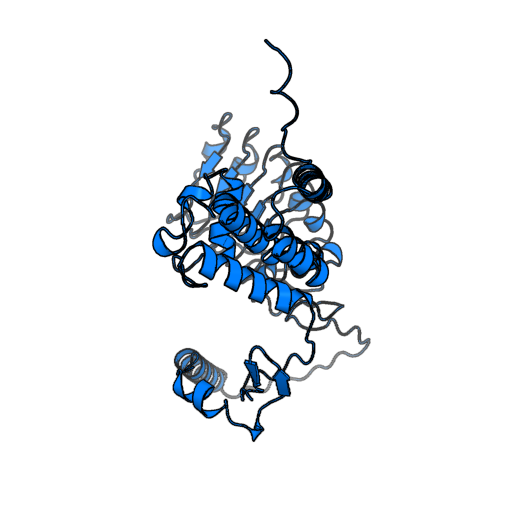339 8.900 1.00 73.00 213 TYR A C 1
ATOM 1631 O O . TYR A 1 213 ? -34.760 -5.916 8.720 1.00 73.00 213 TYR A O 1
ATOM 1639 N N . ARG A 1 214 ? -36.314 -7.491 8.375 1.00 60.53 214 ARG A N 1
ATOM 1640 C CA . ARG A 1 214 ? -35.594 -8.331 7.420 1.00 60.53 214 ARG A CA 1
ATOM 1641 C C . ARG A 1 214 ? -35.909 -7.846 6.013 1.00 60.53 214 ARG A C 1
ATOM 1643 O O . ARG A 1 214 ? -37.029 -8.004 5.545 1.00 60.53 214 ARG A O 1
ATOM 1650 N N . VAL A 1 215 ? -34.914 -7.317 5.317 1.00 61.62 215 VAL A N 1
ATOM 1651 C CA . VAL A 1 215 ? -35.047 -6.968 3.898 1.00 61.62 215 VAL A CA 1
ATOM 1652 C C . VAL A 1 215 ? -34.347 -8.042 3.074 1.00 61.62 215 VAL A C 1
ATOM 1654 O O . VAL A 1 215 ? -33.156 -8.288 3.255 1.00 61.62 215 VAL A O 1
ATOM 1657 N N . ALA A 1 216 ? -35.095 -8.721 2.203 1.00 52.88 216 ALA A N 1
ATOM 1658 C CA . ALA A 1 216 ? -34.521 -9.647 1.236 1.00 52.88 216 ALA A CA 1
ATOM 1659 C C . ALA A 1 216 ? -33.918 -8.839 0.082 1.00 52.88 216 ALA A C 1
ATOM 1661 O O . ALA A 1 216 ? -34.618 -8.076 -0.577 1.00 52.88 216 ALA A O 1
ATOM 1662 N N . VAL A 1 217 ? -32.616 -8.996 -0.144 1.00 51.06 217 VAL A N 1
ATOM 1663 C CA . VAL A 1 217 ? -31.904 -8.367 -1.259 1.00 51.06 217 VAL A CA 1
ATOM 1664 C C . VAL A 1 217 ? -31.576 -9.478 -2.249 1.00 51.06 217 VAL A C 1
ATOM 1666 O O . VAL A 1 217 ? -30.807 -10.379 -1.913 1.00 51.06 217 VAL A O 1
ATOM 1669 N N . GLU A 1 218 ? -32.182 -9.446 -3.439 1.00 45.16 218 GLU A N 1
ATOM 1670 C CA . GLU A 1 218 ? -32.143 -10.562 -4.403 1.00 45.16 218 GLU A CA 1
ATOM 1671 C C . GLU A 1 218 ? -30.740 -10.894 -4.952 1.00 45.16 218 GLU A C 1
ATOM 1673 O O . GLU A 1 218 ? -30.575 -11.940 -5.571 1.00 45.16 218 GLU A O 1
ATOM 1678 N N . GLU A 1 219 ? -29.697 -10.114 -4.639 1.00 39.50 219 GLU A N 1
ATOM 1679 C CA . GLU A 1 219 ? -28.314 -10.406 -5.063 1.00 39.50 219 GLU A CA 1
ATOM 1680 C C . GLU A 1 219 ? -27.248 -10.364 -3.945 1.00 39.50 219 GLU A C 1
ATOM 1682 O O . GLU A 1 219 ? -26.059 -10.446 -4.233 1.00 39.50 219 GLU A O 1
ATOM 1687 N N . TYR A 1 220 ? -27.628 -10.332 -2.658 1.00 39.53 220 TYR A N 1
ATOM 1688 C CA . TYR A 1 220 ? -26.665 -10.321 -1.531 1.00 39.53 220 TYR A CA 1
ATOM 1689 C C . TYR A 1 220 ? -26.965 -11.349 -0.425 1.00 39.53 220 TYR A C 1
ATOM 1691 O O . TYR A 1 220 ? -26.823 -11.086 0.766 1.00 39.53 220 TYR A O 1
ATOM 1699 N N . ALA A 1 221 ? -27.334 -12.573 -0.806 1.00 37.81 221 ALA A N 1
ATOM 1700 C CA . ALA A 1 221 ? -27.539 -13.680 0.135 1.00 37.81 221 ALA A CA 1
ATOM 1701 C C . ALA A 1 221 ? -26.355 -14.673 0.204 1.00 37.81 221 ALA A C 1
ATOM 1703 O O . ALA A 1 221 ? -26.578 -15.875 0.338 1.00 37.81 221 ALA A O 1
ATOM 1704 N N . GLN A 1 222 ? -25.096 -14.216 0.097 1.00 39.31 222 GLN A N 1
ATOM 1705 C CA . GLN A 1 222 ? -23.920 -15.113 0.131 1.00 39.31 222 GLN A CA 1
ATOM 1706 C C . GLN A 1 222 ? -23.032 -15.027 1.385 1.00 39.31 222 GLN A C 1
ATOM 1708 O O . GLN A 1 222 ? -22.057 -15.769 1.472 1.00 39.31 222 GLN A O 1
ATOM 1713 N N . THR A 1 223 ? -23.387 -14.249 2.416 1.00 40.25 223 THR A N 1
ATOM 1714 C CA . THR A 1 223 ? -22.761 -14.392 3.746 1.00 40.25 223 THR A CA 1
ATOM 1715 C C . THR A 1 223 ? -23.827 -14.570 4.834 1.00 40.25 223 THR A C 1
ATOM 1717 O O . THR A 1 223 ? -24.541 -13.653 5.219 1.00 40.25 223 THR A O 1
ATOM 1720 N N . ILE A 1 224 ? -23.960 -15.794 5.357 1.00 39.88 224 ILE A N 1
ATOM 1721 C CA . ILE A 1 224 ? -24.856 -16.128 6.487 1.00 39.88 224 ILE A CA 1
ATOM 1722 C C . ILE A 1 224 ? -24.067 -16.080 7.812 1.00 39.88 224 ILE A C 1
ATOM 1724 O O . ILE A 1 224 ? -24.263 -16.904 8.703 1.00 39.88 224 ILE A O 1
ATOM 1728 N N . ARG A 1 225 ? -23.108 -15.156 7.960 1.00 40.81 225 ARG A N 1
ATOM 1729 C CA . ARG A 1 225 ? -22.376 -14.995 9.226 1.00 40.81 225 ARG A CA 1
ATOM 1730 C C . ARG A 1 225 ? -22.370 -13.546 9.687 1.00 40.81 225 ARG A C 1
ATOM 1732 O O . ARG A 1 225 ? -21.457 -12.780 9.410 1.00 40.81 225 ARG A O 1
ATOM 1739 N N . VAL A 1 226 ? -23.420 -13.230 10.436 1.00 44.22 226 VAL A N 1
ATOM 1740 C CA . VAL A 1 226 ? -23.481 -12.096 11.357 1.00 44.22 226 VAL A CA 1
ATOM 1741 C C . VAL A 1 226 ? -22.371 -12.285 12.398 1.00 44.22 226 VAL A C 1
ATOM 1743 O O . VAL A 1 226 ? -22.259 -13.368 12.976 1.00 44.22 226 VAL A O 1
ATOM 1746 N N . ASN A 1 227 ? -21.531 -11.272 12.610 1.00 55.75 227 ASN A N 1
ATOM 1747 C CA . ASN A 1 227 ? -20.570 -11.243 13.713 1.00 55.75 227 ASN A CA 1
ATOM 1748 C C . ASN A 1 227 ? -20.774 -9.948 14.509 1.00 55.75 227 ASN A C 1
ATOM 1750 O O . ASN A 1 227 ? -21.076 -8.912 13.916 1.00 55.75 227 ASN A O 1
ATOM 1754 N N . GLU A 1 228 ? -20.587 -9.981 15.832 1.00 61.88 228 GLU A N 1
ATOM 1755 C CA . GLU A 1 228 ? -20.880 -8.806 16.660 1.00 61.88 228 GLU A CA 1
ATOM 1756 C C . GLU A 1 228 ? -19.951 -7.605 16.394 1.00 61.88 228 GLU A C 1
ATOM 1758 O O . GLU A 1 228 ? -20.243 -6.493 16.817 1.00 61.88 228 GLU A O 1
ATOM 1763 N N . LYS A 1 229 ? -18.817 -7.799 15.708 1.00 67.94 229 LYS A N 1
ATOM 1764 C CA . LYS A 1 229 ? -17.805 -6.760 15.438 1.00 67.94 229 LYS A CA 1
ATOM 1765 C C . LYS A 1 229 ? -18.055 -5.978 14.146 1.00 67.94 229 LYS A C 1
ATOM 1767 O O . LYS A 1 229 ? -17.489 -4.894 13.979 1.00 67.94 229 LYS A O 1
ATOM 1772 N N . ILE A 1 230 ? -18.866 -6.514 13.236 1.00 63.94 230 ILE A N 1
ATOM 1773 C CA . ILE A 1 230 ? -19.401 -5.803 12.072 1.00 63.94 230 ILE A CA 1
ATOM 1774 C C . ILE A 1 230 ? -20.447 -4.807 12.565 1.00 63.94 230 ILE A C 1
ATOM 1776 O O . ILE A 1 230 ? -20.355 -3.630 12.228 1.00 63.94 230 ILE A O 1
ATOM 1780 N N . ASP A 1 231 ? -21.330 -5.240 13.468 1.00 71.75 231 ASP A N 1
ATOM 1781 C CA . ASP A 1 231 ? -22.317 -4.360 14.099 1.00 71.75 231 ASP A CA 1
ATOM 1782 C C . ASP A 1 231 ? -21.636 -3.219 14.878 1.00 71.75 231 ASP A C 1
ATOM 1784 O O . ASP A 1 231 ? -22.064 -2.070 14.785 1.00 71.75 231 ASP A O 1
ATOM 1788 N N . VAL A 1 232 ? -20.518 -3.497 15.572 1.00 76.25 232 VAL A N 1
ATOM 1789 C CA . VAL A 1 232 ? -19.698 -2.460 16.238 1.00 76.25 232 VAL A CA 1
ATOM 1790 C C . VAL A 1 232 ? -19.148 -1.439 15.240 1.00 76.25 232 VAL A C 1
ATOM 1792 O O . VAL A 1 232 ? -19.132 -0.250 15.541 1.00 76.25 232 VAL A O 1
ATOM 1795 N N . TYR A 1 233 ? -18.702 -1.868 14.057 1.00 79.19 233 TYR A N 1
ATOM 1796 C CA . TYR A 1 233 ? -18.179 -0.945 13.046 1.00 79.19 233 TYR A CA 1
ATOM 1797 C C . TYR A 1 233 ? -19.270 -0.033 12.503 1.00 79.19 233 TYR A C 1
ATOM 1799 O O . TYR A 1 233 ? -19.098 1.183 12.501 1.00 79.19 233 TYR A O 1
ATOM 1807 N N . SER A 1 234 ? -20.406 -0.609 12.102 1.00 80.06 234 SER A N 1
ATOM 1808 C CA . SER A 1 234 ? -21.560 0.161 11.636 1.00 80.06 234 SER A CA 1
ATOM 1809 C C . SER A 1 234 ? -22.039 1.139 12.706 1.00 80.06 234 SER A C 1
ATOM 1811 O O . SER A 1 234 ? -22.314 2.294 12.400 1.00 80.06 234 SER A O 1
ATOM 1813 N N . PHE A 1 235 ? -22.053 0.719 13.972 1.00 83.56 235 PHE A N 1
ATOM 1814 C CA . PHE A 1 235 ? -22.362 1.600 15.093 1.00 83.56 235 PHE A CA 1
ATOM 1815 C C . PHE A 1 235 ? -21.343 2.739 15.243 1.00 83.56 235 PHE A C 1
ATOM 1817 O O . PHE A 1 235 ? -21.725 3.886 15.450 1.00 83.56 235 PHE A O 1
ATOM 1824 N N . GLY A 1 236 ? -20.051 2.445 15.093 1.00 82.62 236 GLY A N 1
ATOM 1825 C CA . GLY A 1 236 ? -18.991 3.448 15.122 1.00 82.62 236 GLY A CA 1
ATOM 1826 C C . GLY A 1 236 ? -19.128 4.507 14.031 1.00 82.62 236 GLY A C 1
ATOM 1827 O O . GLY A 1 236 ? -18.915 5.681 14.311 1.00 82.62 236 GLY A O 1
ATOM 1828 N N . VAL A 1 237 ? -19.530 4.112 12.818 1.00 80.56 237 VAL A N 1
ATOM 1829 C CA . VAL A 1 237 ? -19.832 5.058 11.732 1.00 80.56 237 VAL A CA 1
ATOM 1830 C C . VAL A 1 237 ? -20.980 5.979 12.137 1.00 80.56 237 VAL A C 1
ATOM 1832 O O . VAL A 1 237 ? -20.819 7.189 12.051 1.00 80.56 237 VAL A O 1
ATOM 1835 N N . VAL A 1 238 ? -22.072 5.437 12.688 1.00 85.94 238 VAL A N 1
ATOM 1836 C CA . VAL A 1 238 ? -23.204 6.247 13.174 1.00 85.94 238 VAL A CA 1
ATOM 1837 C C . VAL A 1 238 ? -22.767 7.244 14.256 1.00 85.94 238 VAL A C 1
ATOM 1839 O O . VAL A 1 238 ? -23.195 8.392 14.233 1.00 85.94 238 VAL A O 1
ATOM 1842 N N . LEU A 1 239 ? -21.884 6.853 15.185 1.00 83.44 239 LEU A N 1
ATOM 1843 C CA . LEU A 1 239 ? -21.341 7.786 16.184 1.00 83.44 239 LEU A CA 1
ATOM 1844 C C . LEU A 1 239 ? -20.544 8.933 15.546 1.00 83.44 239 LEU A C 1
ATOM 1846 O O . LEU A 1 239 ? -20.613 10.063 16.027 1.00 83.44 239 LEU A O 1
ATOM 1850 N N . LEU A 1 240 ? -19.793 8.656 14.479 1.00 83.38 240 LEU A N 1
ATOM 1851 C CA . LEU A 1 240 ? -19.055 9.685 13.747 1.00 83.38 240 LEU A CA 1
ATOM 1852 C C . LEU A 1 240 ? -20.005 10.601 12.975 1.00 83.38 240 LEU A C 1
ATOM 1854 O O . LEU A 1 240 ? -19.830 11.812 13.023 1.00 83.38 240 LEU A O 1
ATOM 1858 N N . GLU A 1 241 ? -21.038 10.062 12.328 1.00 86.06 241 GLU A N 1
ATOM 1859 C CA . GLU A 1 241 ? -22.057 10.875 11.649 1.00 86.06 241 GLU A CA 1
ATOM 1860 C C . GLU A 1 241 ? -22.767 11.806 12.643 1.00 86.06 241 GLU A C 1
ATOM 1862 O O . GLU A 1 241 ? -22.896 12.999 12.389 1.00 86.06 241 GLU A O 1
ATOM 1867 N N . LEU A 1 242 ? -23.145 11.291 13.818 1.00 84.38 242 LEU A N 1
ATOM 1868 C CA . LEU A 1 242 ? -23.816 12.075 14.860 1.00 84.38 242 LEU A CA 1
ATOM 1869 C C . LEU A 1 242 ? -22.931 13.160 15.479 1.00 84.38 242 LEU A C 1
ATOM 1871 O O . LEU A 1 242 ? -23.441 14.203 15.869 1.00 84.38 242 LEU A O 1
ATOM 1875 N N . THR A 1 243 ? -21.629 12.910 15.619 1.00 85.44 243 THR A N 1
ATOM 1876 C CA . THR A 1 243 ? -20.715 13.884 16.239 1.00 85.44 243 THR A CA 1
ATOM 1877 C C . THR A 1 243 ? -20.181 14.916 15.258 1.00 85.44 243 THR A C 1
ATOM 1879 O O . THR A 1 243 ? -19.762 15.978 15.698 1.00 85.44 243 THR A O 1
ATOM 1882 N N . THR A 1 244 ? -20.191 14.628 13.953 1.00 85.88 244 THR A N 1
ATOM 1883 C CA . THR A 1 244 ? -19.562 15.477 12.924 1.00 85.88 244 THR A CA 1
ATOM 1884 C C . THR A 1 244 ? -20.542 16.068 11.914 1.00 85.88 244 THR A C 1
ATOM 1886 O O . THR A 1 244 ? -20.137 16.899 11.103 1.00 85.88 244 THR A O 1
ATOM 1889 N N . GLY A 1 245 ? -21.799 15.610 11.898 1.00 81.31 245 GLY A N 1
ATOM 1890 C CA . GLY A 1 245 ? -22.814 16.040 10.929 1.00 81.31 245 GLY A CA 1
ATOM 1891 C C . GLY A 1 245 ? -22.530 15.593 9.491 1.00 81.31 245 GLY A C 1
ATOM 1892 O O . GLY A 1 245 ? -23.260 15.942 8.564 1.00 81.31 245 GLY A O 1
ATOM 1893 N N . LYS A 1 246 ? -21.451 14.831 9.270 1.00 79.88 246 LYS A N 1
ATOM 1894 C CA . LYS A 1 246 ? -21.019 14.366 7.950 1.00 79.88 246 LYS A CA 1
ATOM 1895 C C . LYS A 1 246 ? -21.693 13.051 7.597 1.00 79.88 246 LYS A C 1
ATOM 1897 O O . LYS A 1 246 ? -21.864 12.188 8.448 1.00 79.88 246 LYS A O 1
ATOM 1902 N N . GLU A 1 247 ? -21.994 12.863 6.316 1.00 75.31 247 GLU A N 1
ATOM 1903 C CA . GLU A 1 247 ? -22.450 11.567 5.806 1.00 75.31 247 GLU A CA 1
ATOM 1904 C C . GLU A 1 247 ? -21.308 10.533 5.841 1.00 75.31 247 GLU A C 1
ATOM 1906 O O . GLU A 1 247 ? -20.142 10.866 5.617 1.00 75.31 247 GLU A O 1
ATOM 1911 N N . ALA A 1 248 ? -21.628 9.251 6.041 1.00 65.19 248 ALA A N 1
ATOM 1912 C CA . ALA A 1 248 ? -20.642 8.162 6.077 1.00 65.19 248 ALA A CA 1
ATOM 1913 C C . ALA A 1 248 ? -19.689 8.105 4.859 1.00 65.19 248 ALA A C 1
ATOM 1915 O O . ALA A 1 248 ? -18.549 7.644 4.977 1.00 65.19 248 ALA A O 1
ATOM 1916 N N . ASN A 1 249 ? -20.140 8.599 3.702 1.00 65.81 249 ASN A N 1
ATOM 1917 C CA . ASN A 1 249 ? -19.376 8.667 2.452 1.00 65.81 249 ASN A CA 1
ATOM 1918 C C . ASN A 1 249 ? -18.994 10.107 2.066 1.00 65.81 249 ASN A C 1
ATOM 1920 O O . ASN A 1 249 ? -18.850 10.412 0.884 1.00 65.81 249 ASN A O 1
ATOM 1924 N N . HIS A 1 250 ? -18.865 11.011 3.037 1.00 49.66 250 HIS A N 1
ATOM 1925 C CA . HIS A 1 250 ? -18.539 12.410 2.779 1.00 49.66 250 HIS A CA 1
ATOM 1926 C C . HIS A 1 250 ? -17.028 12.625 2.614 1.00 49.66 250 HIS A C 1
ATOM 1928 O O . HIS A 1 250 ? -16.368 13.251 3.444 1.00 49.66 250 HIS A O 1
ATOM 1934 N N . GLY A 1 251 ? -16.477 12.082 1.533 1.00 47.62 251 GLY A N 1
ATOM 1935 C CA . GLY A 1 251 ? -15.107 12.328 1.104 1.00 47.62 251 GLY A CA 1
ATOM 1936 C C . GLY A 1 251 ? -15.015 12.482 -0.405 1.00 47.62 251 GLY A C 1
ATOM 1937 O O . GLY A 1 251 ? -15.948 12.174 -1.148 1.00 47.62 251 GLY A O 1
ATOM 1938 N N . ASP A 1 252 ? -13.861 12.970 -0.851 1.00 46.75 252 ASP A N 1
ATOM 1939 C CA . ASP A 1 252 ? -13.400 12.762 -2.218 1.00 46.75 252 ASP A CA 1
ATOM 1940 C C . ASP A 1 252 ? -13.523 11.278 -2.611 1.00 46.75 252 ASP A C 1
ATOM 1942 O O . ASP A 1 252 ? -13.683 10.407 -1.758 1.00 46.75 252 ASP A O 1
ATOM 1946 N N . GLU A 1 253 ? -13.453 10.980 -3.909 1.00 44.44 253 GLU A N 1
ATOM 1947 C CA . GLU A 1 253 ? -13.708 9.663 -4.532 1.00 44.44 253 GLU A CA 1
ATOM 1948 C C . GLU A 1 253 ? -12.884 8.481 -3.936 1.00 44.44 253 GLU A C 1
ATOM 1950 O O . GLU A 1 253 ? -13.043 7.338 -4.359 1.00 44.44 253 GLU A O 1
ATOM 1955 N N . TYR A 1 254 ? -12.044 8.737 -2.921 1.00 42.22 254 TYR A N 1
ATOM 1956 C CA . TYR A 1 254 ? -11.073 7.833 -2.316 1.00 42.22 254 TYR A CA 1
ATOM 1957 C C . TYR A 1 254 ? -11.039 7.799 -0.766 1.00 42.22 254 TYR A C 1
ATOM 1959 O O . TYR A 1 254 ? -10.183 7.087 -0.245 1.00 42.22 254 TYR A O 1
ATOM 1967 N N . SER A 1 255 ? -11.904 8.504 -0.007 1.00 57.16 255 SER A N 1
ATOM 1968 C CA . SER A 1 255 ? -11.842 8.488 1.480 1.00 57.16 255 SER A CA 1
ATOM 1969 C C . SER A 1 255 ? -13.214 8.360 2.175 1.00 57.16 255 SER A C 1
ATOM 1971 O O . SER A 1 255 ? -14.108 9.170 1.957 1.00 57.16 255 SER A O 1
ATOM 1973 N N . SER A 1 256 ? -13.378 7.382 3.077 1.00 76.19 256 SER A N 1
ATOM 1974 C CA . SER A 1 256 ? -14.597 7.223 3.911 1.00 76.19 256 SER A CA 1
ATOM 1975 C C . SER A 1 256 ? -14.580 8.106 5.172 1.00 76.19 256 SER A C 1
ATOM 1977 O O . SER A 1 256 ? -13.505 8.496 5.629 1.00 76.19 256 SER A O 1
ATOM 1979 N N . LEU A 1 257 ? -15.739 8.372 5.799 1.00 79.81 257 LEU A N 1
ATOM 1980 C CA . LEU A 1 257 ? -15.822 9.167 7.043 1.00 79.81 257 LEU A CA 1
ATOM 1981 C C . LEU A 1 257 ? -14.963 8.584 8.179 1.00 79.81 257 LEU A C 1
ATOM 1983 O O . LEU A 1 257 ? -14.273 9.313 8.890 1.00 79.81 257 LEU A O 1
ATOM 1987 N N . ALA A 1 258 ? -14.967 7.257 8.320 1.00 78.12 258 ALA A N 1
ATOM 1988 C CA . ALA A 1 258 ? -14.137 6.552 9.294 1.00 78.12 258 ALA A CA 1
ATOM 1989 C C . ALA A 1 258 ? -12.635 6.775 9.046 1.00 78.12 258 ALA A C 1
ATOM 1991 O O . ALA A 1 258 ? -11.867 6.992 9.983 1.00 78.12 258 ALA A O 1
ATOM 1992 N N . GLU A 1 259 ? -12.214 6.743 7.781 1.00 72.75 259 GLU A N 1
ATOM 1993 C CA . GLU A 1 259 ? -10.823 6.969 7.391 1.00 72.75 259 GLU A CA 1
ATOM 1994 C C . GLU A 1 259 ? -10.406 8.432 7.578 1.00 72.75 259 GLU A C 1
ATOM 1996 O O . GLU A 1 259 ? -9.319 8.711 8.088 1.00 72.75 259 GLU A O 1
ATOM 2001 N N . TRP A 1 260 ? -11.289 9.367 7.225 1.00 81.62 260 TRP A N 1
ATOM 2002 C CA . TRP A 1 260 ? -11.114 10.793 7.482 1.00 81.62 260 TRP A CA 1
ATOM 2003 C C . TRP A 1 260 ? -10.906 11.069 8.980 1.00 81.62 260 TRP A C 1
ATOM 2005 O O . TRP A 1 260 ? -9.914 11.700 9.355 1.00 81.62 260 TRP A O 1
ATOM 2015 N N . ALA A 1 261 ? -11.767 10.522 9.845 1.00 79.94 261 ALA A N 1
ATOM 2016 C CA . ALA A 1 261 ? -11.678 10.712 11.293 1.00 79.94 261 ALA A CA 1
ATOM 2017 C C . ALA A 1 261 ? -10.365 10.142 11.863 1.00 79.94 261 ALA A C 1
ATOM 2019 O O . ALA A 1 261 ? -9.679 10.799 12.650 1.00 79.94 261 ALA A O 1
ATOM 2020 N N . TRP A 1 262 ? -9.956 8.954 11.403 1.00 75.75 262 TRP A N 1
ATOM 2021 C CA . TRP A 1 262 ? -8.674 8.347 11.773 1.00 75.75 262 TRP A CA 1
ATOM 2022 C C . TRP A 1 262 ? -7.466 9.212 11.388 1.00 75.75 262 TRP A C 1
ATOM 2024 O O . TRP A 1 262 ? -6.535 9.349 12.186 1.00 75.75 262 TRP A O 1
ATOM 2034 N N . ARG A 1 263 ? -7.464 9.820 10.193 1.00 71.38 263 ARG A N 1
ATOM 2035 C CA . ARG A 1 263 ? -6.372 10.702 9.738 1.00 71.38 263 ARG A CA 1
ATOM 2036 C C . ARG A 1 263 ? -6.228 11.934 10.632 1.00 71.38 263 ARG A C 1
ATOM 2038 O O . ARG A 1 263 ? -5.109 12.286 10.999 1.00 71.38 263 ARG A O 1
ATOM 2045 N N . HIS A 1 264 ? -7.335 12.556 11.026 1.00 75.44 264 HIS A N 1
ATOM 2046 C CA . HIS A 1 264 ? -7.306 13.723 11.910 1.00 75.44 264 HIS A CA 1
ATOM 2047 C C . HIS A 1 264 ? -6.798 13.391 13.319 1.00 75.44 264 HIS A C 1
ATOM 2049 O O . HIS A 1 264 ? -6.005 14.151 13.879 1.00 75.44 264 HIS A O 1
ATOM 2055 N N . ILE A 1 265 ? -7.144 12.211 13.846 1.00 71.56 265 ILE A N 1
ATOM 2056 C CA . ILE A 1 265 ? -6.562 11.706 15.098 1.00 71.56 265 ILE A CA 1
ATOM 2057 C C . ILE A 1 265 ? -5.044 11.508 14.971 1.00 71.56 265 ILE A C 1
ATOM 2059 O O . ILE A 1 265 ? -4.301 11.871 15.879 1.00 71.56 265 ILE A O 1
ATOM 2063 N N . GLN A 1 266 ? -4.555 10.979 13.845 1.00 64.06 266 GLN A N 1
ATOM 2064 C CA . GLN A 1 266 ? -3.117 10.756 13.628 1.00 64.06 266 GLN A CA 1
ATOM 2065 C C . GLN A 1 266 ? -2.309 12.050 13.489 1.00 64.06 266 GLN A C 1
ATOM 2067 O O . GLN A 1 266 ? -1.159 12.108 13.921 1.00 64.06 266 GLN A O 1
ATOM 2072 N N . ILE A 1 267 ? -2.894 13.071 12.865 1.00 68.81 267 ILE A N 1
ATOM 2073 C CA . ILE A 1 267 ? -2.251 14.374 12.650 1.00 68.81 267 ILE A CA 1
ATOM 2074 C C . ILE A 1 267 ? -2.313 15.238 13.925 1.00 68.81 267 ILE A C 1
ATOM 2076 O O . ILE A 1 267 ? -1.587 16.225 14.033 1.00 68.81 267 ILE A O 1
ATOM 2080 N N . GLY A 1 268 ? -3.116 14.837 14.918 1.00 67.19 268 GLY A N 1
ATOM 2081 C CA . GLY A 1 268 ? -3.271 15.552 16.182 1.00 67.19 268 GLY A CA 1
ATOM 2082 C C . GLY A 1 268 ? -4.151 16.793 16.055 1.00 67.19 268 GLY A C 1
ATOM 2083 O O . GLY A 1 268 ? -3.910 17.784 16.740 1.00 67.19 268 GLY A O 1
ATOM 2084 N N . THR A 1 269 ? -5.135 16.768 15.152 1.00 74.25 269 THR A N 1
ATOM 2085 C CA . THR A 1 269 ? -6.123 17.847 15.030 1.00 74.25 269 THR A CA 1
ATOM 2086 C C . THR A 1 269 ? -6.931 17.970 16.323 1.00 74.25 269 THR A C 1
ATOM 2088 O O . THR A 1 269 ? -7.244 16.956 16.954 1.00 74.25 269 THR A O 1
ATOM 2091 N N . ASN A 1 270 ? -7.273 19.201 16.720 1.00 82.00 270 ASN A N 1
ATOM 2092 C CA . ASN A 1 270 ? -8.185 19.411 17.838 1.00 82.00 270 ASN A CA 1
ATOM 2093 C C . ASN A 1 270 ? -9.557 18.827 17.468 1.00 82.00 270 ASN A C 1
ATOM 2095 O O . ASN A 1 270 ? -10.128 19.197 16.448 1.00 82.00 270 ASN A O 1
ATOM 2099 N N . ILE A 1 271 ? -10.066 17.897 18.280 1.00 80.50 271 ILE A N 1
ATOM 2100 C CA . ILE A 1 271 ? -11.332 17.206 18.001 1.00 80.50 271 ILE A CA 1
ATOM 2101 C C . ILE A 1 271 ? -12.499 18.188 18.027 1.00 80.50 271 ILE A C 1
ATOM 2103 O O . ILE A 1 271 ? -13.423 18.017 17.248 1.00 80.50 271 ILE A O 1
ATOM 2107 N N . GLU A 1 272 ? -12.429 19.232 18.851 1.00 85.25 272 GLU A N 1
ATOM 2108 C CA . GLU A 1 272 ? -13.464 20.267 18.945 1.00 85.25 272 GLU A CA 1
ATOM 2109 C C . GLU A 1 272 ? -13.740 20.928 17.585 1.00 85.25 272 GLU A C 1
ATOM 2111 O O . GLU A 1 272 ? -14.883 21.216 17.265 1.00 85.25 272 GLU A O 1
ATOM 2116 N N . GLU A 1 273 ? -12.711 21.082 16.743 1.00 85.00 273 GLU A N 1
ATOM 2117 C CA . GLU A 1 273 ? -12.824 21.660 15.394 1.00 85.00 273 GLU A CA 1
ATOM 2118 C C . GLU A 1 273 ? -13.417 20.685 14.360 1.00 85.00 273 GLU A C 1
ATOM 2120 O O . GLU A 1 273 ? -13.674 21.062 13.216 1.00 85.00 273 GLU A O 1
ATOM 2125 N N . LEU A 1 274 ? -13.571 19.410 14.726 1.00 84.75 274 LEU A N 1
ATOM 2126 C CA . LEU A 1 274 ? -14.104 18.346 13.870 1.00 84.75 274 LEU A CA 1
ATOM 2127 C C . LEU A 1 274 ? -15.578 18.049 14.155 1.00 84.75 274 LEU A C 1
ATOM 2129 O O . LEU A 1 274 ? -16.205 17.336 13.367 1.00 84.75 274 LEU A O 1
ATOM 2133 N N . LEU A 1 275 ? -16.084 18.519 15.297 1.00 84.81 275 LEU A N 1
ATOM 2134 C CA . LEU A 1 275 ? -17.455 18.297 15.728 1.00 84.81 275 LEU A CA 1
ATOM 2135 C C . LEU A 1 275 ? -18.420 19.192 14.947 1.00 84.81 275 LEU A C 1
ATOM 2137 O O . LEU A 1 275 ? -18.047 20.250 14.448 1.00 84.81 275 LEU A O 1
ATOM 2141 N N . ASP A 1 276 ? -19.662 18.737 14.833 1.00 84.31 276 ASP A N 1
ATOM 2142 C CA . ASP A 1 276 ? -20.742 19.532 14.258 1.00 84.31 276 ASP A CA 1
ATOM 2143 C C . ASP A 1 276 ? -21.134 20.663 15.215 1.00 84.31 276 ASP A C 1
ATOM 2145 O O . ASP A 1 276 ? -21.527 20.401 16.356 1.00 84.31 276 ASP A O 1
ATOM 2149 N N . ASP A 1 277 ? -21.070 21.904 14.734 1.00 77.25 277 ASP A N 1
ATOM 2150 C CA . ASP A 1 277 ? -21.487 23.094 15.478 1.00 77.25 277 ASP A CA 1
ATOM 2151 C C . ASP A 1 277 ? -22.964 23.005 15.904 1.00 77.25 277 ASP A C 1
ATOM 2153 O O . ASP A 1 277 ? -23.322 23.488 16.978 1.00 77.25 277 ASP A O 1
ATOM 2157 N N . ASP A 1 278 ? -23.814 22.342 15.107 1.00 71.94 278 ASP A N 1
ATOM 2158 C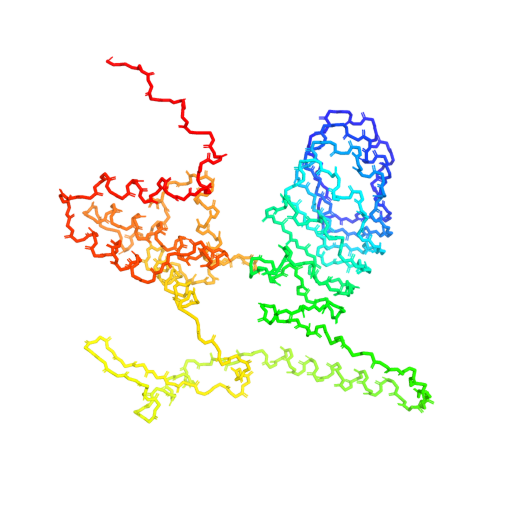 CA . ASP A 1 278 ? -25.240 22.164 15.410 1.00 71.94 278 ASP A CA 1
ATOM 2159 C C . ASP A 1 278 ? -25.490 21.069 16.467 1.00 71.94 278 ASP A C 1
ATOM 2161 O O . ASP A 1 278 ? -26.546 21.045 17.107 1.00 71.94 278 ASP A O 1
ATOM 2165 N N . ALA A 1 279 ? -24.529 20.163 16.678 1.00 62.62 279 ALA A N 1
ATOM 2166 C CA . ALA A 1 279 ? -24.594 19.120 17.705 1.00 62.62 279 ALA A CA 1
ATOM 2167 C C . ALA A 1 279 ? -23.881 19.517 19.015 1.00 62.62 279 ALA A C 1
ATOM 2169 O O . ALA A 1 279 ? -24.034 18.837 20.037 1.00 62.62 279 ALA A O 1
ATOM 2170 N N . MET A 1 280 ? -23.096 20.597 18.992 1.00 63.91 280 MET A N 1
ATOM 2171 C CA . MET A 1 280 ? -22.221 21.026 20.079 1.00 63.91 280 MET A CA 1
ATOM 2172 C C . MET A 1 280 ? -22.878 22.110 20.948 1.00 63.91 280 MET A C 1
ATOM 2174 O O . MET A 1 280 ? -23.131 23.228 20.511 1.00 63.91 280 MET A O 1
ATOM 2178 N N . GLU A 1 281 ? -23.074 21.811 22.235 1.00 71.50 281 GLU A N 1
ATOM 2179 C CA . GLU A 1 281 ? -23.372 22.811 23.265 1.00 71.50 281 GLU A CA 1
ATOM 2180 C C . GLU A 1 281 ? -22.166 22.931 24.218 1.00 71.50 281 GLU A C 1
ATOM 2182 O O . GLU A 1 281 ? -21.523 21.928 24.531 1.00 71.50 281 GLU A O 1
ATOM 2187 N N . PRO A 1 282 ? -21.846 24.115 24.776 1.00 65.19 282 PRO A N 1
ATOM 2188 C CA . PRO A 1 282 ? -20.693 24.265 25.674 1.00 65.19 282 PRO A CA 1
ATOM 2189 C C . PRO A 1 282 ? -20.704 23.313 26.882 1.00 65.19 282 PRO A C 1
ATOM 2191 O O . PRO A 1 282 ? -19.656 22.998 27.438 1.00 65.19 282 PRO A O 1
ATOM 2194 N N . SER A 1 283 ? -21.887 22.850 27.295 1.00 71.06 283 SER A N 1
ATOM 2195 C CA . SER A 1 283 ? -22.087 21.910 28.399 1.00 71.06 283 SER A CA 1
ATOM 2196 C C . SER A 1 283 ? -21.841 20.438 28.054 1.00 71.06 283 SER A C 1
ATOM 2198 O O . SER A 1 283 ? -21.730 19.648 28.986 1.00 71.06 283 SER A O 1
ATOM 2200 N N . ASN A 1 284 ? -21.767 20.052 26.773 1.00 73.88 284 ASN A N 1
ATOM 2201 C CA . ASN A 1 284 ? -21.627 18.649 26.346 1.00 73.88 284 ASN A CA 1
ATOM 2202 C C . ASN A 1 284 ? -20.350 18.365 25.527 1.00 73.88 284 ASN A C 1
ATOM 2204 O O . ASN A 1 284 ? -20.162 17.252 25.036 1.00 73.88 284 ASN A O 1
ATOM 2208 N N . LEU A 1 285 ? -19.450 19.346 25.413 1.00 74.31 285 LEU A N 1
ATOM 2209 C CA . LEU A 1 285 ? -18.241 19.273 24.588 1.00 74.31 285 LEU A CA 1
ATOM 2210 C C . LEU A 1 285 ? -17.356 18.054 24.904 1.00 74.31 285 LEU A C 1
ATOM 2212 O O . LEU A 1 285 ? -16.914 17.338 24.005 1.00 74.31 285 LEU A O 1
ATOM 2216 N N . GLU A 1 286 ? -17.110 17.790 26.187 1.00 73.50 286 GLU A N 1
ATOM 2217 C CA . GLU A 1 286 ? -16.254 16.680 26.625 1.00 73.50 286 GLU A CA 1
ATOM 2218 C C . GLU A 1 286 ? -16.882 15.308 26.317 1.00 73.50 286 GLU A C 1
ATOM 2220 O O . GLU A 1 286 ? -16.189 14.360 25.922 1.00 73.50 286 GLU A O 1
ATOM 2225 N N . GLU A 1 287 ? -18.209 15.213 26.426 1.00 76.94 287 GLU A N 1
ATOM 2226 C CA . GLU A 1 287 ? -18.971 14.018 26.065 1.00 76.94 287 GLU A CA 1
ATOM 2227 C C . GLU A 1 287 ? -18.921 13.782 24.553 1.00 76.94 287 GLU A C 1
ATOM 2229 O O . GLU A 1 287 ? -18.619 12.671 24.118 1.00 76.94 287 GLU A O 1
ATOM 2234 N N . MET A 1 288 ? -19.111 14.827 23.744 1.00 78.62 288 MET A N 1
ATOM 2235 C CA . MET A 1 288 ? -19.063 14.742 22.281 1.00 78.62 288 MET A CA 1
ATOM 2236 C C . MET A 1 288 ? -17.667 14.362 21.771 1.00 78.62 288 MET A C 1
ATOM 2238 O O . MET A 1 288 ? -17.537 13.461 20.938 1.00 78.62 288 MET A O 1
ATOM 2242 N N . CYS A 1 289 ? -16.606 14.933 22.348 1.00 77.38 289 CYS A N 1
ATOM 2243 C CA . CYS A 1 289 ? -15.226 14.513 22.094 1.00 77.38 289 CYS A CA 1
ATOM 2244 C C . CYS A 1 289 ? -14.991 13.033 22.442 1.00 77.38 289 CYS A C 1
ATOM 2246 O O . CYS A 1 289 ? -14.280 12.316 21.730 1.00 77.38 289 CYS A O 1
ATOM 2248 N N . SER A 1 290 ? -15.588 12.552 23.535 1.00 76.38 290 SER A N 1
ATOM 2249 C CA . SER A 1 290 ? -15.495 11.149 23.953 1.00 76.38 290 SER A CA 1
ATOM 2250 C C . SER A 1 290 ? -16.252 10.215 23.005 1.00 76.38 290 SER A C 1
ATOM 2252 O O . SER A 1 290 ? -15.739 9.149 22.653 1.00 76.38 290 SER A O 1
ATOM 2254 N N . ILE A 1 291 ? -17.434 10.623 22.533 1.00 80.81 291 ILE A N 1
ATOM 2255 C CA . ILE A 1 291 ? -18.230 9.875 21.551 1.00 80.81 291 ILE A CA 1
ATOM 2256 C C . ILE A 1 291 ? -17.501 9.809 20.203 1.00 80.81 291 ILE A C 1
ATOM 2258 O O . ILE A 1 291 ? -17.442 8.733 19.607 1.00 80.81 291 ILE A O 1
ATOM 2262 N N . PHE A 1 292 ? -16.871 10.901 19.759 1.00 83.38 292 PHE A N 1
ATOM 2263 C CA . PHE A 1 292 ? -16.062 10.918 18.537 1.00 83.38 292 PHE A CA 1
ATOM 2264 C C . PHE A 1 292 ? -14.911 9.904 18.618 1.00 83.38 292 PHE A C 1
ATOM 2266 O O . PHE A 1 292 ? -14.755 9.050 17.742 1.00 83.38 292 PHE A O 1
ATOM 2273 N N . LYS A 1 293 ? -14.144 9.917 19.720 1.00 80.25 293 LYS A N 1
ATOM 2274 C CA . LYS A 1 293 ? -13.062 8.941 19.962 1.00 80.25 293 LYS A CA 1
ATOM 2275 C C . LYS A 1 293 ? -13.582 7.503 19.980 1.00 80.25 293 LYS A C 1
ATOM 2277 O O . LYS A 1 293 ? -12.964 6.619 19.385 1.00 80.25 293 LYS A O 1
ATOM 2282 N N . LEU A 1 294 ? -14.729 7.264 20.618 1.00 80.25 294 LEU A N 1
ATOM 2283 C CA . LEU A 1 294 ? -15.374 5.953 20.631 1.00 80.25 294 LEU A CA 1
ATOM 2284 C C . LEU A 1 294 ? -15.771 5.504 19.216 1.00 80.25 294 LEU A C 1
ATOM 2286 O O . LEU A 1 294 ? -15.550 4.343 18.869 1.00 80.25 294 LEU A O 1
ATOM 2290 N N . GLY A 1 295 ? -16.287 6.416 18.387 1.00 81.00 295 GLY A N 1
ATOM 2291 C CA . GLY A 1 295 ? -16.573 6.183 16.970 1.00 81.00 295 GLY A CA 1
ATOM 2292 C C . GLY A 1 295 ? -15.331 5.752 16.184 1.00 81.00 295 GLY A C 1
ATOM 2293 O O . GLY A 1 295 ? -15.360 4.733 15.489 1.00 81.00 295 GLY A O 1
ATOM 2294 N N . VAL A 1 296 ? -14.198 6.439 16.371 1.00 79.75 296 VAL A N 1
ATOM 2295 C CA . VAL A 1 296 ? -12.901 6.082 15.756 1.00 79.75 296 VAL A CA 1
ATOM 2296 C C . VAL A 1 296 ? -12.417 4.692 16.199 1.00 79.75 296 VAL A C 1
ATOM 2298 O O . VAL A 1 296 ? -11.965 3.889 15.378 1.00 79.75 296 VAL A O 1
ATOM 2301 N N . MET A 1 297 ? -12.549 4.354 17.486 1.00 76.00 297 MET A N 1
ATOM 2302 C CA . MET A 1 297 ? -12.179 3.028 18.005 1.00 76.00 297 MET A CA 1
ATOM 2303 C C . MET A 1 297 ? -13.066 1.912 17.439 1.00 76.00 297 MET A C 1
ATOM 2305 O O . MET A 1 297 ? -12.573 0.855 17.038 1.00 76.00 297 MET A O 1
ATOM 2309 N N . CYS A 1 298 ? -14.379 2.144 17.385 1.00 80.62 298 CYS A N 1
ATOM 2310 C CA . CYS A 1 298 ? -15.350 1.207 16.823 1.00 80.62 298 CYS A CA 1
ATOM 2311 C C . CYS A 1 298 ? -15.128 0.981 15.321 1.00 80.62 298 CYS A C 1
ATOM 2313 O O . CYS A 1 298 ? -15.347 -0.122 14.824 1.00 80.62 298 CYS A O 1
ATOM 2315 N N . THR A 1 299 ? -14.623 1.993 14.615 1.00 79.44 299 THR A N 1
ATOM 2316 C CA . THR A 1 299 ? -14.304 1.931 13.183 1.00 79.44 299 THR A CA 1
ATOM 2317 C C . THR A 1 299 ? -12.871 1.485 12.883 1.00 79.44 299 THR A C 1
ATOM 2319 O O . THR A 1 299 ? -12.434 1.557 11.735 1.00 79.44 299 THR A O 1
ATOM 2322 N N . SER A 1 300 ? -12.138 0.959 13.875 1.00 72.12 300 SER A N 1
ATOM 2323 C CA . SER A 1 300 ? -10.802 0.395 13.650 1.00 72.12 300 SER A CA 1
ATOM 2324 C C . SER A 1 300 ? -10.811 -0.626 12.506 1.00 72.12 300 SER A C 1
ATOM 2326 O O . SER A 1 300 ? -11.716 -1.461 12.389 1.00 72.12 300 SER A O 1
ATOM 2328 N N . THR A 1 301 ? -9.786 -0.581 11.658 1.00 64.62 301 THR A N 1
ATOM 2329 C CA . THR A 1 301 ? -9.641 -1.482 10.505 1.00 64.62 301 THR A CA 1
ATOM 2330 C C . THR A 1 301 ? -9.493 -2.945 10.928 1.00 64.62 301 THR A C 1
ATOM 2332 O O . THR A 1 301 ? -9.927 -3.837 10.206 1.00 64.62 301 THR A O 1
ATOM 2335 N N . LEU A 1 302 ? -8.969 -3.202 12.132 1.00 57.34 302 LEU A N 1
ATOM 2336 C CA . LEU A 1 302 ? -8.860 -4.531 12.734 1.00 57.34 302 LEU A CA 1
ATOM 2337 C C . LEU A 1 302 ? -10.081 -4.829 13.629 1.00 57.34 302 LEU A C 1
ATOM 2339 O O . LEU A 1 302 ? -10.212 -4.218 14.690 1.00 57.34 302 LEU A O 1
ATOM 2343 N N . PRO A 1 303 ? -10.942 -5.819 13.310 1.00 67.12 303 PRO A N 1
ATOM 2344 C CA . PRO A 1 303 ? -12.089 -6.168 14.159 1.00 67.12 303 PRO A CA 1
ATOM 2345 C C . PRO A 1 303 ? -11.716 -6.618 15.576 1.00 67.12 303 PRO A C 1
ATOM 2347 O O . PRO A 1 303 ? -12.481 -6.397 16.512 1.00 67.12 303 PRO A O 1
ATOM 2350 N N . ALA A 1 304 ? -10.528 -7.208 15.746 1.00 64.75 304 ALA A N 1
ATOM 2351 C CA . ALA A 1 304 ? -9.984 -7.583 17.051 1.00 64.75 304 ALA A CA 1
ATOM 2352 C C . ALA A 1 304 ? -9.615 -6.367 17.920 1.00 64.75 304 ALA A C 1
ATOM 2354 O O . ALA A 1 304 ? -9.624 -6.466 19.143 1.00 64.75 304 ALA A O 1
ATOM 2355 N N . SER A 1 305 ? -9.314 -5.226 17.294 1.00 65.62 305 SER A N 1
ATOM 2356 C CA . SER A 1 305 ? -8.995 -3.964 17.971 1.00 65.62 305 SER A CA 1
ATOM 2357 C C . SER A 1 305 ? -10.237 -3.143 18.304 1.00 65.62 305 SER A C 1
ATOM 2359 O O . SER A 1 305 ? -10.155 -2.199 19.086 1.00 65.62 305 SER A O 1
ATOM 2361 N N . ARG A 1 306 ? -11.394 -3.496 17.731 1.00 76.12 306 ARG A N 1
ATOM 2362 C CA . ARG A 1 306 ? -12.666 -2.856 18.065 1.00 76.12 306 ARG A CA 1
ATOM 2363 C C . ARG A 1 306 ? -13.119 -3.314 19.451 1.00 76.12 306 ARG A C 1
ATOM 2365 O O . ARG A 1 306 ? -13.037 -4.516 19.742 1.00 76.12 306 ARG A O 1
ATOM 2372 N N . PRO A 1 307 ? -13.689 -2.424 20.274 1.00 72.31 307 PRO A N 1
ATOM 2373 C CA . PRO A 1 307 ? -14.330 -2.822 21.521 1.00 72.31 307 PRO A CA 1
ATOM 2374 C C . PRO A 1 307 ? -15.480 -3.806 21.264 1.00 72.31 307 PRO A C 1
ATOM 2376 O O . PRO A 1 307 ? -15.998 -3.966 20.158 1.00 72.31 307 PRO A O 1
ATOM 2379 N N . SER A 1 308 ? -15.860 -4.573 22.273 1.00 77.44 308 SER A N 1
ATOM 2380 C CA . SER A 1 308 ? -17.142 -5.279 22.291 1.00 77.44 308 SER A CA 1
ATOM 2381 C C . SER A 1 308 ? -18.277 -4.279 22.510 1.00 77.44 308 SER A C 1
ATOM 2383 O O . SER A 1 308 ? -18.086 -3.266 23.180 1.00 77.44 308 SER A O 1
ATOM 2385 N N . MET A 1 309 ? -19.495 -4.583 22.050 1.00 81.12 309 MET A N 1
ATOM 2386 C CA . MET A 1 309 ? -20.654 -3.723 22.344 1.00 81.12 309 MET A CA 1
ATOM 2387 C C . MET A 1 309 ? -20.892 -3.525 23.849 1.00 81.12 309 MET A C 1
ATOM 2389 O O . MET A 1 309 ? -21.427 -2.501 24.262 1.00 81.12 309 MET A O 1
ATOM 2393 N N . LYS A 1 310 ? -20.441 -4.462 24.694 1.00 73.50 310 LYS A N 1
ATOM 2394 C CA . LYS A 1 310 ? -20.463 -4.318 26.156 1.00 73.50 310 LYS A CA 1
ATOM 2395 C C . LYS A 1 310 ? -19.526 -3.208 26.646 1.00 73.50 310 LYS A C 1
ATOM 2397 O O . LYS A 1 310 ? -19.861 -2.515 27.600 1.00 73.50 310 LYS A O 1
ATOM 2402 N N . GLU A 1 311 ? -18.357 -3.058 26.036 1.00 73.00 311 GLU A N 1
ATOM 2403 C CA . GLU A 1 311 ? -17.404 -1.985 26.349 1.00 73.00 311 GLU A CA 1
ATOM 2404 C C . GLU A 1 311 ? -17.873 -0.649 25.780 1.00 73.00 311 GLU A C 1
ATOM 2406 O O . GLU A 1 311 ? -17.850 0.344 26.500 1.00 73.00 311 GLU A O 1
ATOM 2411 N N . VAL A 1 312 ? -18.403 -0.646 24.552 1.00 76.12 312 VAL A N 1
ATOM 2412 C CA . VAL A 1 312 ? -19.046 0.532 23.946 1.00 76.12 312 VAL A CA 1
ATOM 2413 C C . VAL A 1 312 ? -20.157 1.060 24.853 1.00 76.12 312 VAL A C 1
ATOM 2415 O O . VAL A 1 312 ? -20.167 2.238 25.200 1.00 76.12 312 VAL A O 1
ATOM 2418 N N . LEU A 1 313 ? -21.051 0.180 25.315 1.00 75.19 313 LEU A N 1
ATOM 2419 C CA . LEU A 1 313 ? -22.140 0.559 26.211 1.00 75.19 313 LEU A CA 1
ATOM 2420 C C . LEU A 1 313 ? -21.620 1.140 27.528 1.00 75.19 313 LEU A C 1
ATOM 2422 O O . LEU A 1 313 ? -22.162 2.138 27.986 1.00 75.19 313 LEU A O 1
ATOM 2426 N N . LYS A 1 314 ? -20.563 0.563 28.117 1.00 73.00 314 LYS A N 1
ATOM 2427 C CA . LYS A 1 314 ? -19.958 1.097 29.347 1.00 73.00 314 LYS A CA 1
ATOM 2428 C C . LYS A 1 314 ? -19.481 2.535 29.170 1.00 73.00 314 LYS A C 1
ATOM 2430 O O . LYS A 1 314 ? -19.754 3.344 30.051 1.00 73.00 314 LYS A O 1
ATOM 2435 N N . VAL A 1 315 ? -18.814 2.843 28.055 1.00 71.19 315 VAL A N 1
ATOM 2436 C CA . VAL A 1 315 ? -18.349 4.207 27.753 1.00 71.19 315 VAL A CA 1
ATOM 2437 C C . VAL A 1 315 ? -19.546 5.149 27.613 1.00 71.19 315 VAL A C 1
ATOM 2439 O O . VAL A 1 315 ? -19.617 6.141 28.328 1.00 71.19 315 VAL A O 1
ATOM 2442 N N . LEU A 1 316 ? -20.547 4.781 26.806 1.00 72.75 316 LEU A N 1
ATOM 2443 C CA . LEU A 1 316 ? -21.742 5.607 26.583 1.00 72.75 316 LEU A CA 1
ATOM 2444 C C . LEU A 1 316 ? -22.577 5.832 27.852 1.00 72.75 316 LEU A C 1
ATOM 2446 O O . LEU A 1 316 ? -23.144 6.903 28.046 1.00 72.75 316 LEU A O 1
ATOM 2450 N N . THR A 1 317 ? -22.670 4.835 28.736 1.00 71.94 317 THR A N 1
ATOM 2451 C CA . THR A 1 317 ? -23.345 4.995 30.034 1.00 71.94 317 THR A CA 1
ATOM 2452 C C . THR A 1 317 ? -22.500 5.765 31.042 1.00 71.94 317 THR A C 1
ATOM 2454 O O . THR A 1 317 ? -23.058 6.421 31.914 1.00 71.94 317 THR A O 1
ATOM 2457 N N . GLY A 1 318 ? -21.171 5.695 30.921 1.00 62.44 318 GLY A N 1
ATOM 2458 C CA . GLY A 1 318 ? -20.224 6.424 31.761 1.00 62.44 318 GLY A CA 1
ATOM 2459 C C . GLY A 1 318 ? -20.239 7.928 31.502 1.00 62.44 318 GLY A C 1
ATOM 2460 O O . GLY A 1 318 ? -20.014 8.688 32.435 1.00 62.44 318 GLY A O 1
ATOM 2461 N N . CYS A 1 319 ? -20.608 8.355 30.292 1.00 57.72 319 CYS A N 1
ATOM 2462 C CA . CYS A 1 319 ? -20.858 9.761 29.963 1.00 57.72 319 CYS A CA 1
ATOM 2463 C C . CYS A 1 319 ? -22.049 10.374 30.726 1.00 57.72 319 CYS A C 1
ATOM 2465 O O . CYS A 1 319 ? -22.235 11.575 30.664 1.00 57.72 319 CYS A O 1
ATOM 2467 N N . LYS A 1 320 ? -22.855 9.590 31.462 1.00 52.25 320 LYS A N 1
ATOM 2468 C CA . LYS A 1 320 ? -23.981 10.114 32.259 1.00 52.25 320 LYS A CA 1
ATOM 2469 C C . LYS A 1 320 ? -23.632 10.460 33.711 1.00 52.25 320 LYS A C 1
ATOM 2471 O O . LYS A 1 320 ? -24.513 10.948 34.415 1.00 52.25 320 LYS A O 1
ATOM 2476 N N . ASP A 1 321 ? -22.410 10.186 34.180 1.00 42.50 321 ASP A N 1
ATOM 2477 C CA . ASP A 1 321 ? -22.030 10.374 35.590 1.00 42.50 321 ASP A CA 1
ATOM 2478 C C . ASP A 1 321 ? -20.705 11.165 35.722 1.00 42.50 321 ASP A C 1
ATOM 2480 O O . ASP A 1 321 ? -19.621 10.581 35.594 1.00 42.50 321 ASP A O 1
ATOM 2484 N N . PRO A 1 322 ? -20.759 12.494 35.959 1.00 39.97 322 PRO A N 1
ATOM 2485 C CA . PRO A 1 322 ? -19.594 13.384 35.864 1.00 39.97 322 PRO A CA 1
ATOM 2486 C C . PRO A 1 322 ? -18.514 13.184 36.939 1.00 39.97 322 PRO A C 1
ATOM 2488 O O . PRO A 1 322 ? -17.427 13.742 36.815 1.00 39.97 322 PRO A O 1
ATOM 2491 N N . LEU A 1 323 ? -18.786 12.442 38.023 1.00 35.66 323 LEU A N 1
ATOM 2492 C CA . LEU A 1 323 ? -17.952 12.493 39.235 1.00 35.66 323 LEU A CA 1
ATOM 2493 C C . LEU A 1 323 ? -17.106 11.242 39.531 1.00 35.66 323 LEU A C 1
ATOM 2495 O O . LEU A 1 323 ? -16.434 11.213 40.560 1.00 35.66 323 LEU A O 1
ATOM 2499 N N . ALA A 1 324 ? -17.115 10.208 38.680 1.00 34.38 324 ALA A N 1
ATOM 2500 C CA . ALA A 1 324 ? -16.522 8.911 39.046 1.00 34.38 324 ALA A CA 1
ATOM 2501 C C . ALA A 1 324 ? -15.396 8.366 38.146 1.00 34.38 324 ALA A C 1
ATOM 2503 O O . ALA A 1 324 ? -14.778 7.375 38.533 1.00 34.38 324 ALA A O 1
ATOM 2504 N N . ASN A 1 325 ? -15.114 8.928 36.962 1.00 41.09 325 ASN A N 1
ATOM 2505 C CA . ASN A 1 325 ? -14.460 8.117 35.917 1.00 41.09 325 ASN A CA 1
ATOM 2506 C C . ASN A 1 325 ? -13.260 8.710 35.161 1.00 41.09 325 ASN A C 1
ATOM 25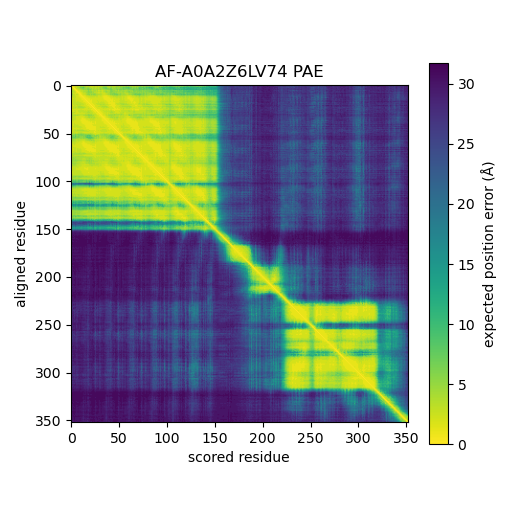08 O O . ASN A 1 325 ? -12.769 8.039 34.255 1.00 41.09 325 ASN A O 1
ATOM 2512 N N . ALA A 1 326 ? -12.707 9.863 35.547 1.00 35.06 326 ALA A N 1
ATOM 2513 C CA . ALA A 1 326 ? -11.516 10.397 34.871 1.00 35.06 326 ALA A CA 1
ATOM 2514 C C . ALA A 1 326 ? -10.303 9.437 34.947 1.00 35.06 326 ALA A C 1
ATOM 2516 O O . ALA A 1 326 ? -9.665 9.174 33.933 1.00 35.06 326 ALA A O 1
ATOM 2517 N N . GLU A 1 327 ? -10.037 8.813 36.100 1.00 31.70 327 GLU A N 1
ATOM 2518 C CA . GLU A 1 327 ? -8.882 7.906 36.266 1.00 31.70 327 GLU A CA 1
ATOM 2519 C C . GLU A 1 327 ? -9.074 6.538 35.583 1.00 31.70 327 GLU A C 1
ATOM 2521 O O . GLU A 1 327 ? -8.134 5.970 35.034 1.00 31.70 327 GLU A O 1
ATOM 2526 N N . LYS A 1 328 ? -10.306 6.013 35.543 1.00 35.75 328 LYS A N 1
ATOM 2527 C CA . LYS A 1 328 ? -10.595 4.688 34.956 1.00 35.75 328 LYS A CA 1
ATOM 2528 C C . LYS A 1 328 ? -10.682 4.697 33.435 1.00 35.75 328 LYS A C 1
ATOM 2530 O O . LYS A 1 328 ? -10.441 3.673 32.799 1.00 35.75 328 LYS A O 1
ATOM 2535 N N . ILE A 1 329 ? -11.071 5.831 32.863 1.00 37.78 329 ILE A N 1
ATOM 2536 C CA . ILE A 1 329 ? -11.136 6.019 31.418 1.00 37.78 329 ILE A CA 1
ATOM 2537 C C . ILE A 1 329 ? -9.710 6.145 30.853 1.00 37.78 329 ILE A C 1
ATOM 2539 O O . ILE A 1 329 ? -9.416 5.518 29.836 1.00 37.78 329 ILE A O 1
ATOM 2543 N N . VAL A 1 330 ? -8.803 6.834 31.559 1.00 36.31 330 VAL A N 1
ATOM 2544 C CA . VAL A 1 330 ? -7.368 6.914 31.218 1.00 36.31 330 VAL A CA 1
ATOM 2545 C C . VAL A 1 330 ? -6.707 5.529 31.196 1.00 36.31 330 VAL A C 1
ATOM 2547 O O . VAL A 1 330 ? -6.027 5.211 30.227 1.00 36.31 330 VAL A O 1
ATOM 2550 N N . ASP A 1 331 ? -6.999 4.647 32.155 1.00 33.78 331 ASP A N 1
ATOM 2551 C CA . ASP A 1 331 ? -6.450 3.276 32.176 1.00 33.78 331 ASP A CA 1
ATOM 2552 C C . ASP A 1 331 ? -6.937 2.383 31.012 1.00 33.78 331 ASP A C 1
ATOM 2554 O O . ASP A 1 331 ? -6.208 1.506 30.538 1.00 33.78 331 ASP A O 1
ATOM 2558 N N . ILE A 1 332 ? -8.156 2.599 30.499 1.00 39.50 332 ILE A N 1
ATOM 2559 C CA . ILE A 1 332 ? -8.648 1.902 29.294 1.00 39.50 332 ILE A CA 1
ATOM 2560 C C . ILE A 1 332 ? -7.927 2.431 28.045 1.00 39.50 332 ILE A C 1
ATOM 2562 O O . ILE A 1 332 ? -7.600 1.645 27.152 1.00 39.50 332 ILE A O 1
ATOM 2566 N N . TYR A 1 333 ? -7.620 3.732 28.008 1.00 38.91 333 TYR A N 1
ATOM 2567 C CA . TYR A 1 333 ? -6.790 4.337 26.964 1.00 38.91 333 TYR A CA 1
ATOM 2568 C C . TYR A 1 333 ? -5.321 3.865 27.024 1.00 38.91 333 TYR A C 1
ATOM 2570 O O . TYR A 1 333 ? -4.687 3.746 25.976 1.00 38.91 333 TYR A O 1
ATOM 2578 N N . ASP A 1 334 ? -4.808 3.502 28.205 1.00 35.66 334 ASP A N 1
ATOM 2579 C CA . ASP A 1 334 ? -3.429 3.025 28.426 1.00 35.66 334 ASP A CA 1
ATOM 2580 C C . ASP A 1 334 ? -3.236 1.503 28.214 1.00 35.66 334 ASP A C 1
ATOM 2582 O O . ASP A 1 334 ? -2.117 0.980 28.103 1.00 35.66 334 ASP A O 1
ATOM 2586 N N . SER A 1 335 ? -4.346 0.765 28.119 1.00 34.94 335 SER A N 1
ATOM 2587 C CA . SER A 1 335 ? -4.369 -0.694 27.938 1.00 34.94 335 SER A CA 1
ATOM 2588 C C . SER A 1 335 ? -4.355 -1.142 26.470 1.00 34.94 335 SER A C 1
ATOM 2590 O O . SER A 1 335 ? -4.319 -2.342 26.194 1.00 34.94 335 SER A O 1
ATOM 2592 N N . ALA A 1 336 ? -4.346 -0.209 25.513 1.00 34.19 336 ALA A N 1
ATOM 2593 C CA . ALA A 1 336 ? -4.141 -0.505 24.099 1.00 34.19 336 ALA A CA 1
ATOM 2594 C C . ALA A 1 336 ? -2.629 -0.560 23.787 1.00 34.19 336 ALA A C 1
ATOM 2596 O O . ALA A 1 336 ? -1.964 0.479 23.788 1.00 34.19 336 ALA A O 1
ATOM 2597 N N . PRO A 1 337 ? -2.051 -1.723 23.420 1.00 33.41 337 PRO A N 1
ATOM 2598 C CA . PRO A 1 337 ? -0.621 -1.829 23.098 1.00 33.41 337 PRO A CA 1
ATOM 2599 C C . PRO A 1 337 ? -0.193 -0.995 21.876 1.00 33.41 337 PRO A C 1
ATOM 2601 O O . PRO A 1 337 ? 0.994 -0.888 21.584 1.00 33.41 337 PRO A O 1
ATOM 2604 N N . LEU A 1 338 ? -1.152 -0.414 21.148 1.00 35.44 338 LEU A N 1
ATOM 2605 C CA . LEU A 1 338 ? -0.935 0.321 19.904 1.00 35.44 338 LEU A CA 1
ATOM 2606 C C . LEU A 1 338 ? -0.755 1.836 20.095 1.00 35.44 338 LEU A C 1
ATOM 2608 O O . LEU A 1 338 ? -0.305 2.493 19.162 1.00 35.44 338 LEU A O 1
ATOM 2612 N N . LEU A 1 339 ? -1.022 2.388 21.287 1.00 37.25 339 LEU A N 1
ATOM 2613 C CA . LEU A 1 339 ? -0.694 3.788 21.607 1.00 37.25 339 LEU A CA 1
ATOM 2614 C C . LEU A 1 339 ? 0.694 3.944 22.256 1.00 37.25 339 LEU A C 1
ATOM 2616 O O . LEU A 1 339 ? 1.281 5.022 22.202 1.00 37.25 339 LEU A O 1
ATOM 2620 N N . LYS A 1 340 ? 1.286 2.857 22.772 1.00 34.41 340 LYS A N 1
ATOM 2621 C CA . LYS A 1 340 ? 2.584 2.881 23.478 1.00 34.41 340 LYS A CA 1
ATOM 2622 C C . LYS A 1 340 ? 3.825 3.050 22.591 1.00 34.41 340 LYS A C 1
ATOM 2624 O O . LYS A 1 340 ? 4.917 3.228 23.118 1.00 34.41 340 LYS A O 1
ATOM 2629 N N . ASN A 1 341 ? 3.690 3.038 21.262 1.00 33.06 341 ASN A N 1
ATOM 2630 C CA . ASN A 1 341 ? 4.831 3.207 20.345 1.00 33.06 341 ASN A CA 1
ATOM 2631 C C . ASN A 1 341 ? 5.020 4.633 19.801 1.00 33.06 341 ASN A C 1
ATOM 2633 O O . ASN A 1 341 ? 5.905 4.861 18.973 1.00 33.06 341 ASN A O 1
ATOM 2637 N N . LEU A 1 342 ? 4.259 5.614 20.288 1.00 34.75 342 LEU A N 1
ATOM 2638 C CA . LEU A 1 342 ? 4.539 7.026 20.044 1.00 34.75 342 LEU A CA 1
ATOM 2639 C C . LEU A 1 342 ? 5.188 7.615 21.299 1.00 34.75 342 LEU A C 1
ATOM 2641 O O . LEU A 1 342 ? 4.617 7.585 22.381 1.00 34.75 342 LEU A O 1
ATOM 2645 N N . LYS A 1 343 ? 6.420 8.112 21.151 1.00 31.30 343 LYS A N 1
ATOM 2646 C CA . LYS A 1 343 ? 7.180 8.834 22.182 1.00 31.30 343 LYS A CA 1
ATOM 2647 C C . LYS A 1 343 ? 6.311 9.911 22.852 1.00 31.30 343 LYS A C 1
ATOM 2649 O O . LYS A 1 343 ? 6.181 10.989 22.283 1.00 31.30 343 LYS A O 1
ATOM 2654 N N . TRP A 1 344 ? 5.806 9.659 24.058 1.00 31.03 344 TRP A N 1
ATOM 2655 C CA . TRP A 1 344 ? 5.054 10.663 24.826 1.00 31.03 344 TRP A CA 1
ATOM 2656 C C . TRP A 1 344 ? 5.458 10.807 26.305 1.00 31.03 344 TRP A C 1
ATOM 2658 O O . TRP A 1 344 ? 4.834 11.567 27.028 1.00 31.03 344 TRP A O 1
ATOM 2668 N N . GLU A 1 345 ? 6.569 10.220 26.762 1.00 32.81 345 GLU A N 1
ATOM 2669 C CA . GLU A 1 345 ? 6.994 10.316 28.179 1.00 32.81 345 GLU A CA 1
ATOM 2670 C C . GLU A 1 345 ? 8.138 11.306 28.487 1.00 32.81 345 GLU A C 1
ATOM 2672 O O . GLU A 1 345 ? 8.943 11.083 29.387 1.00 32.81 345 GLU A O 1
ATOM 2677 N N . LYS A 1 346 ? 8.247 12.445 27.795 1.00 28.48 346 LYS A N 1
ATOM 2678 C CA . LYS A 1 346 ? 9.141 13.527 28.266 1.00 28.48 346 LYS A CA 1
ATOM 2679 C C . LYS A 1 346 ? 8.570 14.910 28.004 1.00 28.48 346 LYS A C 1
ATOM 2681 O O . LYS A 1 346 ? 9.077 15.610 27.134 1.00 28.48 346 LYS A O 1
ATOM 2686 N N . GLN A 1 347 ? 7.558 15.318 28.771 1.00 29.44 347 GLN A N 1
ATOM 2687 C CA . GLN A 1 347 ? 7.305 16.753 28.963 1.00 29.44 347 GLN A CA 1
ATOM 2688 C C . GLN A 1 347 ? 6.491 17.147 30.204 1.00 29.44 347 GLN A C 1
ATOM 2690 O O . GLN A 1 347 ? 5.987 18.262 30.262 1.00 29.44 347 GLN A O 1
ATOM 2695 N N . LEU A 1 348 ? 6.415 16.294 31.228 1.00 31.11 348 LEU A N 1
ATOM 2696 C CA . LEU A 1 348 ? 5.814 16.662 32.514 1.00 31.11 348 LEU A CA 1
ATOM 2697 C C . LEU A 1 348 ? 6.719 16.253 33.679 1.00 31.11 348 LEU A C 1
ATOM 2699 O O . LEU A 1 348 ? 6.345 15.455 34.524 1.00 31.11 348 LEU A O 1
ATOM 2703 N N . GLU A 1 349 ? 7.921 16.825 33.726 1.00 30.48 349 GLU A N 1
ATOM 2704 C CA . GLU A 1 349 ? 8.635 17.030 34.988 1.00 30.48 349 GLU A CA 1
ATOM 2705 C C . GLU A 1 349 ? 9.290 18.417 34.972 1.00 30.48 349 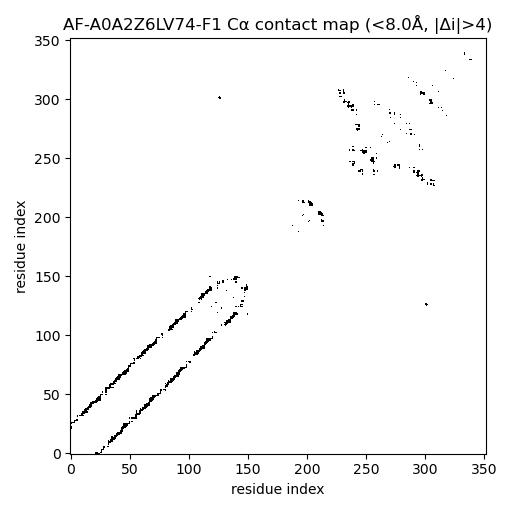GLU A C 1
ATOM 2707 O O . GLU A 1 349 ? 9.943 18.786 33.995 1.00 30.48 349 GLU A O 1
ATOM 2712 N N . PHE A 1 350 ? 9.121 19.120 36.099 1.00 28.03 350 PHE A N 1
ATOM 2713 C CA . PHE A 1 350 ? 9.543 20.485 36.452 1.00 28.03 350 PHE A CA 1
ATOM 2714 C C . PHE A 1 350 ? 8.714 21.627 35.832 1.00 28.03 350 PHE A C 1
ATOM 2716 O O . PHE A 1 350 ? 8.628 21.756 34.621 1.00 28.03 350 PHE A O 1
ATOM 2723 N N . SER A 1 351 ? 8.125 22.558 36.586 1.00 26.36 351 SER A N 1
ATOM 2724 C CA . SER A 1 351 ? 8.047 22.800 38.038 1.00 26.36 351 SER A CA 1
ATOM 2725 C C . SER A 1 351 ? 7.236 24.088 38.254 1.00 26.36 351 SER A C 1
ATOM 2727 O O . SER A 1 351 ? 7.303 24.958 37.393 1.00 26.36 351 SER A O 1
ATOM 2729 N N . ALA A 1 352 ? 6.547 24.155 39.401 1.00 34.06 352 ALA A N 1
ATOM 2730 C CA . ALA A 1 352 ? 6.284 25.319 40.269 1.00 34.06 352 ALA A CA 1
ATOM 2731 C C . ALA A 1 352 ? 6.073 26.716 39.655 1.00 34.06 352 ALA A C 1
ATOM 2733 O O . ALA A 1 352 ? 7.023 27.267 39.055 1.00 34.06 352 ALA A O 1
#

InterPro domains:
  IPR001611 Leucine-rich repeat [PF00560] (105-127)
  IPR001611 Leucine-rich repeat [PF13855] (34-94)
  IPR001611 Leucine-rich repeat [PS51450] (59-81)
  IPR001611 Leucine-rich repeat [PS51450] (83-105)
  IPR011009 Protein kinase-like domain superfamily [SSF56112] (219-328)
  IPR032675 Leucine-rich repeat domain superfamily [G3DSA:3.80.10.10] (1-152)
  IPR050994 Arabidopsis Inactive Receptor-like Kinases [PTHR48010] (2-219)

Nearest PDB structures (foldseek):
  3riz-assembly1_A  TM=8.764E-01  e=6.192E-10  Arabidopsis thaliana
  8weh-assembly1_A  TM=8.628E-01  e=3.017E-09  Brassica napus
  5hz0-assembly1_B  TM=7.311E-01  e=1.252E-09  Arabidopsis thaliana
  5xjx-assembly1_A  TM=7.083E-01  e=2.569E-10  Arabidopsis thaliana
  4lsx-assembly2_B  TM=7.800E-01  e=4.045E-09  Arabidopsis thaliana

Foldseek 3Di:
DPDLCCLVVQPDQEDAPEQDADEEADHPSVLNHQRHAYYHHYNYAYEEEDDLSNLSPQRHAEDHHEQYAYEEEDHPSLLNRPRHAYDHPYNYAYEEEDDQSNLPHYPYAAHEQYQYADEDHPSCLFLLCQNRHHNHQRYEYCDPSHPHHHDDPDDDDDDDDDDDDDDPPVVVVVVVVVVVVVVVVPDPPDPVLVVVQPDPVQFPDADPVGTDGDRDDPPPPPDPDDDQLVVLQVVLLVLLCLFQVADQCPDPPPDGSLRVLVVCVVVVPDVLVRGDPVNDDVVCSVVSSLSSVLSNQSNDSGSVSRDGVVVVVVSNVVSVDPPPPPVPVVVVVVPPPVVVPDPDPPDPDDDD

Secondary structure (DSSP, 8-state):
---GGGGG-TT-SEEE--SS--EEPPPGGGGG-TT--EEE--SSEEEEPPPGGGGG-TT--EEE--SSEEEEEPPTTGGG-TT--EEE--SSEEEEPPPGGGGGS-SEEE--SSEEEEEPPGGG-SGGGTGGGTT-TEEEESSTTSSSEE-----------------HHHHHHHHHHHHHHHHHT-----HHHHHHH-SGGGEEEEETTEEEE----TT--------HHHHHHHHHHHHHHHHH---TT-SSTT--HHHHHHHHHHHT--GGGGS-TTT--TTTHHHHHHHHHHHHHHT-SSTTTSPPHHHHHHHHHHTT-TTS-HHHHHHHHHT-TTTTTS---SS-----

Solvent-accessible surface area (backbone atoms only — not comparable to full-atom values): 20327 Å² total; per-residue (Å²): 88,74,66,72,71,52,51,73,48,63,80,42,38,68,50,76,61,48,72,44,85,38,32,53,51,73,53,70,37,61,30,63,28,64,44,27,27,33,42,34,48,22,43,27,49,30,28,51,50,71,66,63,68,47,53,52,27,58,46,27,28,36,43,34,49,22,42,29,49,30,27,51,51,69,49,73,38,66,54,63,34,81,43,41,31,36,42,34,51,20,42,29,47,32,26,48,53,68,59,71,64,53,54,85,59,49,81,41,65,30,51,17,39,26,52,32,30,47,61,61,43,75,84,56,79,43,70,69,41,44,72,20,51,37,67,23,92,47,35,20,30,91,61,95,74,44,106,55,48,71,60,78,89,68,94,80,75,93,73,90,74,81,88,77,94,75,61,72,64,59,55,51,51,52,49,49,50,50,51,49,52,53,62,71,58,62,77,85,79,50,72,65,66,58,57,71,39,67,41,84,90,26,53,77,49,74,57,100,88,51,72,43,62,55,71,90,55,98,87,70,85,85,74,96,71,90,52,76,51,58,56,32,26,57,51,10,46,51,37,38,27,66,36,35,70,44,54,68,70,66,44,66,105,85,44,42,35,59,54,52,51,48,50,39,61,74,74,64,54,66,60,80,81,56,43,20,73,92,72,57,46,94,90,46,49,72,54,47,50,49,44,35,52,50,11,48,42,24,43,39,72,41,60,87,71,23,62,51,68,71,54,52,48,51,53,65,60,49,70,74,50,95,86,79,46,75,72,63,53,51,53,60,65,68,68,42,83,81,62,73,79,57,95,73,92,85,83,86,78,88,77,136

Sequence (352 aa):
RIPNGVSSWKNVVKFNASNNFFNGSIPLELTSLPRLSTLLLDQNQLTGRIPSDIISWKSLQRLDLSHNQLSGDIPDSICRLPSLVILDLSENKISGQIPPQLSLRLTNLNLSSNYLIGRIPSDFESLAYESSFLNNSGLCVDILVLNLALCNSGTTRRSRRRDSSMSKALVIILVVVASLTVFLARLSFTKSNIVSSMSEHNIIGSGGFGSVYRVAVEEYAQTIRVNEKIDVYSFGVVLLELTTGKEANHGDEYSSLAEWAWRHIQIGTNIEELLDDDAMEPSNLEEMCSIFKLGVMCTSTLPASRPSMKEVLKVLTGCKDPLANAEKIVDIYDSAPLLKNLKWEKQLEFSA

Organism: Trifolium subterraneum (NCBI:txid3900)

pLDDT: mean 71.26, std 20.23, range [26.36, 98.31]

Mean predicted aligned error: 19.99 Å

Radius of gyration: 25.29 Å; Cα contacts (8 Å, |Δi|>4): 525; chains: 1; bounding box: 70×61×72 Å